Protein AF-A0A350XSQ5-F1 (afdb_monomer)

Mean predicted aligned error: 13.06 Å

pLDDT: mean 73.87, std 24.96, range [25.2, 96.69]

Sequence (216 aa):
MSRRLSLALLGVLLAGAALTACGDGAEPLGERGPGASVVSLDGEETTTTTTLGETTTTLVAESCHAPQPPPPDWGADLVAAHTKTVDVLASAGVLEAAIGAVSDFSAGWPEQAPAGAALYWFQAKLYDLMDHLEAMFGDAGATFVAPAGWIFGGDQTLEPLAAPWEAVLFEFQVVRLPALLTAGSAEEAQALLDAGALCEFVDGFSDALDRIAAEG

Secondary structure (DSSP, 8-state):
---PPP---------------------------S---EEEEETTEEEEEEEETTEEEEEEEPPPPPPPPPPTT--HHHHHHHHHHHHHHHHHHHHHHHHHT-S--STTGGGSTTHHHHHHHHHHHHHHHHHHHHHHHHHTTEEEETTTEEEESS--TTGGGHHHHHHIIIIIIIIIHHHHHT-SSHHHHHHHHHTTHHH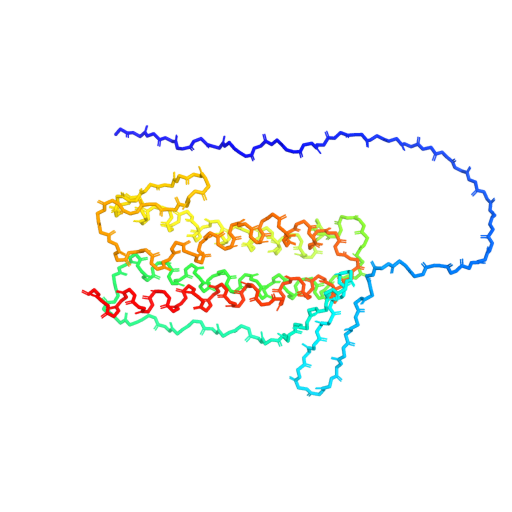HHHHHHHHHHHHHHHH-

Radius of gyration: 20.88 Å; Cα contacts (8 Å, |Δi|>4): 222; chains: 1; bounding box: 60×41×64 Å

Foldseek 3Di:
DDDDDDDDDDDDDDDDDDDDDDDDDDDDDDDDDQWDWDWDDDDPWTWIWTDDPPDIDIFTQDQFDQQDQDDPPDDPLLNVLSVLLNQLSVLLVVLLVFLVVQPFLPQPSCVDPPNVVSVVSNVVSLVVSLVSLVVVLVVQVWDQDPPVWIDRPHDCLSVLLGVLSVLCVCCVPPPLVVQLSNDRGSVSNNCSSRRCSSSVSSVSNSVSSVSSVVVD

Solvent-accessible surface area (backbone atoms only — not comparable to full-atom values): 13085 Å² total; per-residue (Å²): 139,90,76,80,81,72,92,81,87,83,86,85,82,92,82,86,88,82,92,82,81,91,86,85,88,86,85,91,83,90,79,88,70,95,59,66,72,50,78,50,81,65,94,86,51,50,35,45,35,45,37,63,84,93,48,74,48,78,38,66,50,68,83,61,78,78,76,75,82,79,65,94,82,56,53,70,68,57,51,49,51,50,52,31,52,52,48,29,56,55,28,43,56,49,26,52,56,26,40,73,67,58,90,60,49,55,96,61,39,54,72,36,83,58,26,21,61,26,48,54,49,25,51,52,34,48,50,57,36,47,57,51,49,55,48,54,39,46,76,40,51,31,47,80,41,90,92,78,44,73,44,63,78,61,60,57,71,64,54,63,50,47,61,45,51,52,47,46,57,48,49,42,62,69,51,41,47,59,48,45,67,64,32,74,38,54,67,56,34,45,46,59,58,44,60,45,60,53,42,53,36,52,50,45,43,43,55,28,52,53,50,39,61,76,74,108

Structure (mmCIF, N/CA/C/O backbone):
data_AF-A0A350XSQ5-F1
#
_entry.id   AF-A0A350XSQ5-F1
#
loop_
_atom_site.group_PDB
_atom_site.id
_atom_site.type_symbol
_atom_site.label_atom_id
_atom_site.label_alt_id
_atom_site.label_comp_id
_atom_site.label_asym_id
_atom_site.label_entity_id
_atom_site.label_seq_id
_atom_site.pdbx_PDB_ins_code
_atom_site.Cartn_x
_atom_site.Cartn_y
_atom_site.Cartn_z
_atom_site.occupancy
_atom_site.B_iso_or_equiv
_atom_site.auth_seq_id
_atom_site.auth_comp_id
_atom_site.auth_asym_id
_atom_site.auth_atom_id
_atom_site.pdbx_PDB_model_num
ATOM 1 N N . MET A 1 1 ? 29.033 -4.688 -2.575 1.00 36.06 1 MET A N 1
ATOM 2 C CA . MET A 1 1 ? 29.258 -3.447 -1.803 1.00 36.06 1 MET A CA 1
ATOM 3 C C . MET A 1 1 ? 27.908 -3.014 -1.261 1.00 36.06 1 MET A C 1
ATOM 5 O O . MET A 1 1 ? 27.147 -2.382 -1.971 1.00 36.06 1 MET A O 1
ATOM 9 N N . SER A 1 2 ? 27.579 -3.465 -0.051 1.00 37.06 2 SER A N 1
ATOM 10 C CA . SER A 1 2 ? 26.292 -3.223 0.604 1.00 37.06 2 SER A CA 1
ATOM 11 C C . SER A 1 2 ? 26.268 -1.834 1.234 1.00 37.06 2 SER A C 1
ATOM 13 O O . SER A 1 2 ? 27.075 -1.552 2.122 1.00 37.06 2 SER A O 1
ATOM 15 N N . ARG A 1 3 ? 25.330 -0.981 0.819 1.00 35.88 3 ARG A N 1
ATOM 16 C CA . ARG A 1 3 ? 24.917 0.189 1.596 1.00 35.88 3 ARG A CA 1
ATOM 17 C C . ARG A 1 3 ? 23.478 -0.022 2.034 1.00 35.88 3 ARG A C 1
ATOM 19 O O . ARG A 1 3 ? 22.563 0.016 1.229 1.00 35.88 3 ARG A O 1
ATOM 26 N N . ARG A 1 4 ? 23.344 -0.289 3.331 1.00 36.53 4 ARG A N 1
ATOM 27 C CA . ARG A 1 4 ? 22.105 -0.222 4.100 1.00 36.53 4 ARG A CA 1
ATOM 28 C C . ARG A 1 4 ? 21.545 1.195 3.947 1.00 36.53 4 ARG A C 1
ATOM 30 O O . ARG A 1 4 ? 22.260 2.137 4.295 1.00 36.53 4 ARG A O 1
ATOM 37 N N . LEU A 1 5 ? 20.327 1.346 3.428 1.00 36.31 5 LEU A N 1
ATOM 38 C CA . LEU A 1 5 ? 19.579 2.582 3.625 1.00 36.31 5 LEU A CA 1
ATOM 39 C C . LEU A 1 5 ? 19.183 2.639 5.100 1.00 36.31 5 LEU A C 1
ATOM 41 O O . LEU A 1 5 ? 18.645 1.690 5.669 1.00 36.31 5 LEU A O 1
ATOM 45 N N . SER A 1 6 ? 19.586 3.727 5.738 1.00 33.16 6 SER A N 1
ATOM 46 C CA . SER A 1 6 ? 19.352 3.997 7.143 1.00 33.16 6 SER A CA 1
ATOM 47 C C . SER A 1 6 ? 17.862 4.174 7.414 1.00 33.16 6 SER A C 1
ATOM 49 O O . SER A 1 6 ? 17.236 5.052 6.826 1.00 33.16 6 SER A O 1
ATOM 51 N N . LEU A 1 7 ? 17.355 3.422 8.397 1.00 34.62 7 LEU A N 1
ATOM 52 C CA . LEU A 1 7 ? 16.251 3.853 9.249 1.00 34.62 7 LEU A CA 1
ATOM 53 C C . LEU A 1 7 ? 16.510 5.301 9.689 1.00 34.62 7 LEU A C 1
ATOM 55 O O . LEU A 1 7 ? 17.395 5.562 10.506 1.00 34.62 7 LEU A O 1
ATOM 59 N N . ALA A 1 8 ? 15.744 6.234 9.143 1.00 35.47 8 ALA A N 1
ATOM 60 C CA . ALA A 1 8 ? 15.699 7.619 9.586 1.00 35.47 8 ALA A CA 1
ATOM 61 C C . ALA A 1 8 ? 14.252 8.117 9.532 1.00 35.47 8 ALA A C 1
ATOM 63 O O . ALA A 1 8 ? 13.937 9.080 8.850 1.00 35.47 8 ALA A O 1
ATOM 64 N N . LEU A 1 9 ? 13.376 7.435 10.268 1.00 31.33 9 LEU A N 1
ATOM 65 C CA . LEU A 1 9 ? 12.066 7.939 10.679 1.00 31.33 9 LEU A CA 1
ATOM 66 C C . LEU A 1 9 ? 11.783 7.390 12.082 1.00 31.33 9 LEU A C 1
ATOM 68 O O . LEU A 1 9 ? 10.962 6.511 12.307 1.00 31.33 9 LEU A O 1
ATOM 72 N N . LEU A 1 10 ? 12.570 7.881 13.039 1.00 35.09 10 LEU A N 1
ATOM 73 C CA . LEU A 1 10 ? 12.347 7.692 14.467 1.00 35.09 10 LEU A CA 1
ATOM 74 C C . LEU A 1 10 ? 12.492 9.070 15.105 1.00 35.09 10 LEU A C 1
ATOM 76 O O . LEU A 1 10 ? 13.604 9.572 15.262 1.00 35.09 10 LEU A O 1
ATOM 80 N N . GLY A 1 11 ? 11.364 9.715 15.400 1.00 32.62 11 GLY A N 1
ATOM 81 C CA . GLY A 1 11 ? 11.386 11.005 16.081 1.00 32.62 11 GLY A CA 1
ATOM 82 C C . GLY A 1 11 ? 10.156 11.879 15.888 1.00 32.62 11 GLY A C 1
ATOM 83 O O . GLY A 1 11 ? 10.297 12.991 15.397 1.00 32.62 11 GLY A O 1
ATOM 84 N N . VAL A 1 12 ? 8.983 11.440 16.357 1.00 33.50 12 VAL A N 1
ATOM 85 C CA . VAL A 1 12 ? 7.937 12.379 16.797 1.00 33.50 12 VAL A CA 1
ATOM 86 C C . VAL A 1 12 ? 7.427 11.958 18.182 1.00 33.50 12 VAL A C 1
ATOM 88 O O . VAL A 1 12 ? 6.575 11.096 18.332 1.00 33.50 12 VAL A O 1
ATOM 91 N N . LEU A 1 13 ? 8.073 12.559 19.188 1.00 28.42 13 LEU A N 1
ATOM 92 C CA . LEU A 1 13 ? 7.547 13.038 20.475 1.00 28.42 13 LEU A CA 1
ATOM 93 C C . LEU A 1 13 ? 6.511 12.191 21.247 1.00 28.42 13 LEU A C 1
ATOM 95 O O . LEU A 1 13 ? 5.312 12.438 21.196 1.00 28.42 13 LEU A O 1
ATOM 99 N N . LEU A 1 14 ? 7.024 11.356 22.157 1.00 37.12 14 LEU A N 1
ATOM 100 C CA . LEU A 1 14 ? 6.420 11.118 23.473 1.00 37.12 14 LEU A CA 1
ATOM 101 C C . LEU A 1 14 ? 7.025 12.117 24.476 1.00 37.12 14 LEU A C 1
ATOM 103 O O . LEU A 1 14 ? 8.179 11.950 24.870 1.00 37.12 14 LEU A O 1
ATOM 107 N N . ALA A 1 15 ? 6.270 13.141 24.892 1.00 29.08 15 ALA A N 1
ATOM 108 C CA . ALA A 1 15 ? 6.504 13.885 26.139 1.00 29.08 15 ALA A CA 1
ATOM 109 C C . ALA A 1 15 ? 5.342 14.840 26.483 1.00 29.08 15 ALA A C 1
ATOM 111 O O . ALA A 1 15 ? 4.995 15.700 25.680 1.00 29.08 15 ALA A O 1
ATOM 112 N N . GLY A 1 16 ? 4.849 14.760 27.728 1.00 25.36 16 GLY A N 1
ATOM 113 C CA . GLY A 1 16 ? 4.079 15.822 28.403 1.00 25.36 16 GLY A CA 1
ATOM 114 C C . GLY A 1 16 ? 2.696 15.369 28.894 1.00 25.36 16 GLY A C 1
ATOM 115 O O . GLY A 1 16 ? 1.721 15.537 28.185 1.00 25.36 16 GLY A O 1
ATOM 116 N N . ALA A 1 17 ? 2.578 14.612 29.989 1.00 30.77 17 ALA A N 1
ATOM 117 C CA . ALA A 1 17 ? 2.583 15.056 31.394 1.00 30.77 17 ALA A CA 1
ATOM 118 C C . ALA A 1 17 ? 1.250 15.659 31.896 1.00 30.77 17 ALA A C 1
ATOM 120 O O . ALA A 1 17 ? 0.857 16.738 31.473 1.00 30.77 17 ALA A O 1
ATOM 121 N N . ALA A 1 18 ? 0.664 14.990 32.903 1.00 27.55 18 ALA A N 1
ATOM 122 C CA . ALA A 1 18 ? 0.292 15.524 34.227 1.00 27.55 18 ALA A CA 1
ATOM 123 C C . ALA A 1 18 ? -1.114 15.111 34.711 1.00 27.55 18 ALA A C 1
ATOM 125 O O . ALA A 1 18 ? -2.140 15.557 34.212 1.00 27.55 18 ALA A O 1
ATOM 126 N N . LEU A 1 19 ? -1.119 14.312 35.782 1.00 33.19 19 LEU A N 1
ATOM 127 C CA . LEU A 1 19 ? -2.218 14.188 36.737 1.00 33.19 19 LEU A CA 1
ATOM 128 C C . LEU A 1 19 ? -2.548 15.558 37.351 1.00 33.19 19 LEU A C 1
ATOM 130 O O . LEU A 1 19 ? -1.652 16.235 37.855 1.00 33.19 19 LEU A O 1
ATOM 134 N N . THR A 1 20 ? -3.828 15.921 37.427 1.00 30.23 20 THR A N 1
ATOM 135 C CA . THR A 1 20 ? -4.359 16.817 38.469 1.00 30.23 20 THR A CA 1
ATOM 136 C C . THR A 1 20 ? -5.803 16.419 38.798 1.00 30.23 20 THR A C 1
ATOM 138 O O . THR A 1 20 ? -6.539 15.931 37.948 1.00 30.23 20 THR A O 1
ATOM 141 N N . ALA A 1 21 ? -6.141 16.535 40.078 1.00 27.73 21 ALA A N 1
ATOM 142 C CA . ALA A 1 21 ? -7.243 15.887 40.775 1.00 27.73 21 ALA A CA 1
ATOM 143 C C . ALA A 1 21 ? -8.595 16.638 40.746 1.00 27.73 21 ALA A C 1
ATOM 145 O O . ALA A 1 21 ? -8.623 17.852 40.601 1.00 27.73 21 ALA A O 1
ATOM 146 N N . CYS A 1 22 ? -9.661 15.862 41.002 1.00 30.67 22 CYS A N 1
ATOM 147 C CA . CYS A 1 22 ? -10.937 16.136 41.697 1.00 30.67 22 CYS A CA 1
ATOM 148 C C . CYS A 1 22 ? -11.680 17.478 41.500 1.00 30.67 22 CYS A C 1
ATOM 150 O O . CYS A 1 22 ? -11.209 18.532 41.922 1.00 30.67 22 CYS A O 1
ATOM 152 N N . GLY A 1 23 ? -12.942 17.393 41.061 1.00 25.77 23 GLY A N 1
ATOM 153 C CA . GLY A 1 23 ? -13.939 18.462 41.171 1.00 25.77 23 GLY A CA 1
ATOM 154 C C . GLY A 1 23 ? -15.350 17.955 40.854 1.00 25.77 23 GLY A C 1
ATOM 155 O O . GLY A 1 23 ? -15.606 17.497 39.749 1.00 25.77 23 GLY A O 1
ATOM 156 N N . ASP A 1 24 ? -16.221 18.007 41.857 1.00 31.09 24 ASP A N 1
ATOM 157 C CA . ASP A 1 24 ? -17.621 17.575 41.878 1.00 31.09 24 ASP A CA 1
ATOM 158 C C . ASP A 1 24 ? -18.554 18.672 41.314 1.00 31.09 24 ASP A C 1
ATOM 160 O O . ASP A 1 24 ? -18.344 19.854 41.592 1.00 31.09 24 ASP A O 1
ATOM 164 N N . GLY A 1 25 ? -19.598 18.269 40.577 1.00 30.69 25 GLY A N 1
ATOM 165 C CA . GLY A 1 25 ? -20.797 19.067 40.270 1.00 30.69 25 GLY A CA 1
ATOM 166 C C . GLY A 1 25 ? -20.811 19.944 39.002 1.00 30.69 25 GLY A C 1
ATOM 167 O O . GLY A 1 25 ? -20.190 21.000 38.973 1.00 30.69 25 GLY A O 1
ATOM 168 N N . ALA A 1 26 ? -21.635 19.570 38.010 1.00 28.36 26 ALA A N 1
ATOM 169 C CA . ALA A 1 26 ? -22.683 20.412 37.392 1.00 28.36 26 ALA A CA 1
ATOM 170 C C . ALA A 1 26 ? -23.304 19.745 36.143 1.00 28.36 26 ALA A C 1
ATOM 172 O O . ALA A 1 26 ? -22.618 19.149 35.319 1.00 28.36 26 ALA A O 1
ATOM 173 N N . GLU A 1 27 ? -24.624 19.874 36.036 1.00 25.20 27 GLU A N 1
ATOM 174 C CA . GLU A 1 27 ? -25.511 19.395 34.968 1.00 25.20 27 GLU A CA 1
ATOM 175 C C . GLU A 1 27 ? -25.540 20.369 33.744 1.00 25.20 27 GLU A C 1
ATOM 177 O O . GLU A 1 27 ? -24.786 21.342 33.734 1.00 25.20 27 GLU A O 1
ATOM 182 N N . PRO A 1 28 ? -26.341 20.120 32.682 1.00 56.03 28 PRO A N 1
ATOM 183 C CA . PRO A 1 28 ? -25.915 19.993 31.284 1.00 56.03 28 PRO A CA 1
ATOM 184 C C . PRO A 1 28 ? -26.007 21.290 30.450 1.00 56.03 28 PRO A C 1
ATOM 186 O O . PRO A 1 28 ? -26.686 22.230 30.851 1.00 56.03 28 PRO A O 1
ATOM 189 N N . LEU A 1 29 ? -25.392 21.303 29.252 1.00 29.48 29 LEU A N 1
ATOM 190 C CA . LEU A 1 29 ? -25.963 21.758 27.962 1.00 29.48 29 LEU A CA 1
ATOM 191 C C . LEU A 1 29 ? -24.881 21.947 26.876 1.00 29.48 29 LEU A C 1
ATOM 193 O O . LEU A 1 29 ? -23.935 22.701 27.049 1.00 29.48 29 LEU A O 1
ATOM 197 N N . GLY A 1 30 ? -25.113 21.267 25.749 1.00 34.38 30 GLY A N 1
ATOM 198 C CA . GLY A 1 30 ? -24.891 21.693 24.363 1.00 34.38 30 GLY A CA 1
ATOM 199 C C . GLY A 1 30 ? -23.664 22.518 23.980 1.00 34.38 30 GLY A C 1
ATOM 200 O O . GLY A 1 30 ? -23.666 23.722 24.165 1.00 34.38 30 GLY A O 1
ATOM 201 N N . GLU A 1 31 ? -22.775 21.890 23.209 1.00 27.69 31 GLU A N 1
ATOM 202 C CA . GLU A 1 31 ? -22.226 22.453 21.970 1.00 27.69 31 GLU A CA 1
ATOM 203 C C . GLU A 1 31 ? -21.750 21.286 21.083 1.00 27.69 31 GLU A C 1
ATOM 205 O O . GLU A 1 31 ? -20.822 20.555 21.421 1.00 27.69 31 GLU A O 1
ATOM 210 N N . ARG A 1 32 ? -22.447 21.051 19.960 1.00 36.75 32 ARG A N 1
ATOM 211 C CA . ARG A 1 32 ? -21.958 20.183 18.877 1.00 36.75 32 ARG A CA 1
ATOM 212 C C . ARG A 1 32 ? -20.751 20.886 18.258 1.00 36.75 32 ARG A C 1
ATOM 214 O O . ARG A 1 32 ? -20.923 21.926 17.627 1.00 36.75 32 ARG A O 1
ATOM 221 N N . GLY A 1 33 ? -19.558 20.328 18.445 1.00 30.19 33 GLY A N 1
ATOM 222 C CA . GLY A 1 33 ? -18.365 20.745 17.711 1.00 30.19 33 GLY A CA 1
ATOM 223 C C . GLY A 1 33 ? -18.504 20.480 16.201 1.00 30.19 33 GLY A C 1
ATOM 224 O O . GLY A 1 33 ? -19.318 19.644 15.795 1.00 30.19 33 GLY A O 1
ATOM 225 N N . PRO A 1 34 ? -17.745 21.192 15.351 1.00 32.53 34 PRO A N 1
ATOM 226 C CA . PRO A 1 34 ? -17.767 20.990 13.909 1.00 32.53 34 PRO A CA 1
ATOM 227 C C . PRO A 1 34 ? -17.086 19.659 13.562 1.00 32.53 34 PRO A C 1
ATOM 229 O O . PRO A 1 34 ? -15.893 19.490 13.795 1.00 32.53 34 PRO A O 1
ATOM 232 N N . GLY A 1 35 ? -17.871 18.725 13.029 1.00 36.56 35 GLY A N 1
ATOM 233 C CA . GLY A 1 35 ? -17.440 17.378 12.649 1.00 36.56 35 GLY A CA 1
ATOM 234 C C . GLY A 1 35 ? -18.511 16.349 12.996 1.00 36.56 35 GLY A C 1
ATOM 235 O O . GLY A 1 35 ? -18.308 15.505 13.860 1.00 36.56 35 GLY A O 1
ATOM 236 N N . ALA A 1 36 ? -19.698 16.474 12.399 1.00 36.03 36 ALA A N 1
ATOM 237 C CA . ALA A 1 36 ? -20.744 15.469 12.545 1.00 36.03 36 ALA A CA 1
ATOM 238 C C . ALA A 1 36 ? -20.640 14.492 11.371 1.00 36.03 36 ALA A C 1
ATOM 240 O O . ALA A 1 36 ? -20.972 14.857 10.245 1.00 36.03 36 ALA A O 1
ATOM 241 N N . SER A 1 37 ? -20.184 13.271 11.635 1.00 36.47 37 SER A N 1
ATOM 242 C CA . SER A 1 37 ? -20.286 12.172 10.677 1.00 36.47 37 SER A CA 1
ATOM 243 C C . SER A 1 37 ? -21.707 11.622 10.722 1.00 36.47 37 SER A C 1
ATOM 245 O O . SER A 1 37 ? -22.232 11.318 11.796 1.00 36.47 37 SER A O 1
ATOM 247 N N . VAL A 1 38 ? -22.354 11.536 9.563 1.00 37.09 38 VAL A N 1
ATOM 248 C CA . VAL A 1 38 ? -23.692 10.950 9.435 1.00 37.09 38 VAL A CA 1
ATOM 249 C C . VAL A 1 38 ? -23.583 9.769 8.486 1.00 37.09 38 VAL A C 1
ATOM 251 O O . VAL A 1 38 ? -23.198 9.929 7.328 1.00 37.09 38 VAL A O 1
ATOM 254 N N . VAL A 1 39 ? -23.919 8.588 8.996 1.00 38.66 39 VAL A N 1
ATOM 255 C CA . VAL A 1 39 ? -24.015 7.356 8.213 1.00 38.66 39 VAL A CA 1
ATOM 256 C C . VAL A 1 39 ? -25.477 7.184 7.822 1.00 38.66 39 VAL A C 1
ATOM 258 O O . VAL A 1 39 ? -26.351 7.141 8.691 1.00 38.66 39 VAL A O 1
ATOM 261 N N . SER A 1 40 ? -25.749 7.138 6.519 1.00 37.69 40 SER A N 1
ATOM 262 C CA . SER A 1 40 ? -27.075 6.801 5.990 1.00 37.69 40 SER A CA 1
ATOM 263 C C . SER A 1 40 ? -27.018 5.417 5.359 1.00 37.69 40 SER A C 1
ATOM 265 O O . SER A 1 40 ? -26.150 5.142 4.535 1.00 37.69 40 SER A O 1
ATOM 267 N N . LEU A 1 41 ? -27.938 4.550 5.781 1.00 35.28 41 LEU A N 1
ATOM 268 C CA . LEU A 1 41 ? -28.093 3.189 5.278 1.00 35.28 41 LEU A CA 1
ATOM 269 C C . LEU A 1 41 ? -29.333 3.143 4.384 1.00 35.28 41 LEU A C 1
ATOM 271 O O . LEU A 1 41 ? -30.427 2.833 4.857 1.00 35.28 41 LEU A O 1
ATOM 275 N N . ASP A 1 42 ? -29.166 3.459 3.103 1.00 36.62 42 ASP A N 1
ATOM 276 C CA . ASP A 1 42 ? -30.175 3.179 2.081 1.00 36.62 42 ASP A CA 1
ATOM 277 C C . ASP A 1 42 ? -29.789 1.882 1.356 1.00 36.62 42 ASP A C 1
ATOM 279 O O . ASP A 1 42 ? -29.141 1.900 0.321 1.00 36.62 42 ASP A O 1
ATOM 283 N N . GLY A 1 43 ? -30.169 0.745 1.948 1.00 37.62 43 GLY A N 1
ATOM 284 C CA . GLY A 1 43 ? -30.486 -0.535 1.290 1.00 37.62 43 GLY A CA 1
ATOM 285 C C . GLY A 1 43 ? -29.466 -1.287 0.414 1.00 37.62 43 GLY A C 1
ATOM 286 O O . GLY A 1 43 ? -29.651 -2.491 0.265 1.00 37.62 43 GLY A O 1
ATOM 287 N N . GLU A 1 44 ? -28.432 -0.665 -0.148 1.00 41.88 44 GLU A N 1
ATOM 288 C CA . GLU A 1 44 ? -27.464 -1.318 -1.050 1.00 41.88 44 GLU A CA 1
ATOM 289 C C . GLU A 1 44 ? -26.070 -0.649 -1.043 1.00 41.88 44 GLU A C 1
ATOM 291 O O . GLU A 1 44 ? -25.088 -1.318 -1.342 1.00 41.88 44 GLU A O 1
ATOM 296 N N . GLU A 1 45 ? -25.948 0.610 -0.597 1.00 40.78 45 GLU A N 1
ATOM 297 C CA . GLU A 1 45 ? -24.672 1.340 -0.484 1.00 40.78 45 GLU A CA 1
ATOM 298 C C . GLU A 1 45 ? -24.535 1.999 0.901 1.00 40.78 45 GLU A C 1
ATOM 300 O O . GLU A 1 45 ? -25.363 2.822 1.307 1.00 40.78 45 GLU A O 1
ATOM 305 N N . THR A 1 46 ? -23.475 1.665 1.647 1.00 44.09 46 THR A N 1
ATOM 306 C CA . THR A 1 46 ? -23.135 2.382 2.886 1.00 44.09 46 THR A CA 1
ATOM 307 C C . THR A 1 46 ? -22.429 3.673 2.507 1.00 44.09 46 THR A C 1
ATOM 309 O O . THR A 1 46 ? -21.313 3.655 1.993 1.00 44.09 46 THR A O 1
ATOM 312 N N . THR A 1 47 ? -23.084 4.806 2.758 1.00 41.31 47 THR A N 1
ATOM 313 C CA . THR A 1 47 ? -22.514 6.121 2.469 1.00 41.31 47 THR A CA 1
ATOM 314 C C . THR A 1 47 ? -22.107 6.815 3.766 1.00 41.31 47 THR A C 1
ATOM 316 O O . THR A 1 47 ? -22.954 7.140 4.606 1.00 41.31 47 THR A O 1
ATOM 319 N N . THR A 1 48 ? -20.810 7.080 3.918 1.00 42.38 48 THR A N 1
ATOM 320 C CA . THR A 1 48 ? -20.255 7.857 5.030 1.00 42.38 48 THR A C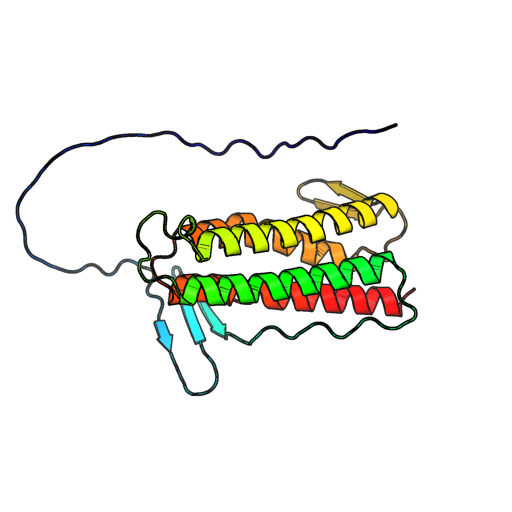A 1
ATOM 321 C C . THR A 1 48 ? -20.018 9.281 4.559 1.00 42.38 48 THR A C 1
ATOM 323 O O . THR A 1 48 ? -19.200 9.539 3.677 1.00 42.38 48 THR A O 1
ATOM 326 N N . THR A 1 49 ? -20.755 10.227 5.138 1.00 40.41 49 THR A N 1
ATOM 327 C CA . THR A 1 49 ? -20.552 11.649 4.859 1.00 40.41 49 THR A CA 1
ATOM 328 C C . THR A 1 49 ? -19.760 12.272 5.996 1.00 40.41 49 THR A C 1
ATOM 330 O O . THR A 1 49 ? -20.250 12.343 7.127 1.00 40.41 49 THR A O 1
ATOM 333 N N . THR A 1 50 ? -18.556 12.749 5.682 1.00 39.06 50 THR A N 1
ATOM 334 C CA . THR A 1 50 ? -17.710 13.491 6.620 1.00 39.06 50 THR A CA 1
ATOM 335 C C . THR A 1 50 ? -17.684 14.956 6.203 1.00 39.06 50 THR A C 1
ATOM 337 O O . THR A 1 50 ? -17.285 15.299 5.087 1.00 39.06 50 THR A O 1
ATOM 340 N N . THR A 1 51 ? -18.118 15.838 7.103 1.00 34.22 51 THR A N 1
ATOM 341 C CA . THR A 1 51 ? -18.035 17.290 6.907 1.00 34.22 51 THR A CA 1
ATOM 342 C C . THR A 1 51 ? -16.854 17.840 7.695 1.00 34.22 51 THR A C 1
ATOM 344 O O . THR A 1 51 ? -16.865 17.823 8.928 1.00 34.22 51 THR A O 1
ATOM 347 N N . LEU A 1 52 ? -15.851 18.363 6.985 1.00 35.62 52 LEU A N 1
ATOM 348 C CA . LEU A 1 52 ? -14.721 19.077 7.578 1.00 35.62 52 LEU A CA 1
ATOM 349 C C . LEU A 1 52 ? -14.751 20.535 7.091 1.00 35.62 52 LEU A C 1
ATOM 351 O O . LEU A 1 52 ? -14.386 20.841 5.956 1.00 35.62 52 LEU A O 1
ATOM 355 N N . GLY A 1 53 ? -15.220 21.455 7.937 1.00 62.53 53 GLY A N 1
ATOM 356 C CA . GLY A 1 53 ? -15.429 22.853 7.538 1.00 62.53 53 GLY A CA 1
ATOM 357 C C . GLY A 1 53 ? -16.582 23.010 6.535 1.00 62.53 53 GLY A C 1
ATOM 358 O O . GLY A 1 53 ? -17.674 22.508 6.782 1.00 62.53 53 GLY A O 1
ATOM 359 N N . GLU A 1 54 ? -16.361 23.718 5.420 1.00 41.12 54 GLU A N 1
ATOM 360 C CA . GLU A 1 54 ? -17.348 23.863 4.326 1.00 41.12 54 GLU A CA 1
ATOM 361 C C . GLU A 1 54 ? -17.293 22.717 3.299 1.00 41.12 54 GLU A C 1
ATOM 363 O O . GLU A 1 54 ? -18.163 22.619 2.432 1.00 41.12 54 GLU A O 1
ATOM 368 N N . THR A 1 55 ? -16.298 21.832 3.389 1.00 32.53 55 THR A N 1
ATOM 369 C CA . THR A 1 55 ? -16.136 20.722 2.448 1.00 32.53 55 THR A CA 1
ATOM 370 C C . THR A 1 55 ? -16.883 19.498 2.965 1.00 32.53 55 THR A C 1
ATOM 372 O O . THR A 1 55 ? -16.624 19.005 4.065 1.00 32.53 55 THR A O 1
ATOM 375 N N . THR A 1 56 ? -17.828 19.010 2.162 1.00 40.38 56 THR A N 1
ATOM 376 C CA . THR A 1 56 ? -18.552 17.759 2.409 1.00 40.38 56 THR A CA 1
ATOM 377 C C . THR A 1 56 ? -18.008 16.701 1.463 1.00 40.38 56 THR A C 1
ATOM 379 O O . THR A 1 56 ? -18.127 16.859 0.249 1.00 40.38 56 THR A O 1
ATOM 382 N N . THR A 1 57 ? -17.416 15.644 2.019 1.00 38.75 57 THR A N 1
ATOM 383 C CA . THR A 1 57 ? -16.966 14.481 1.249 1.00 38.75 57 THR A CA 1
ATOM 384 C C . THR A 1 57 ? -17.911 13.324 1.535 1.00 38.75 57 THR A C 1
ATOM 386 O O . THR A 1 57 ? -18.084 12.917 2.685 1.00 38.75 57 THR A O 1
ATOM 389 N N . THR A 1 58 ? -18.543 12.825 0.479 1.00 40.06 58 THR A N 1
ATOM 390 C CA . THR A 1 58 ? -19.412 11.650 0.503 1.00 40.06 58 THR A CA 1
ATOM 391 C C . THR A 1 58 ? -18.587 10.459 0.033 1.00 40.06 58 THR A C 1
ATOM 393 O O . THR A 1 58 ? -18.097 10.468 -1.092 1.00 40.06 58 THR A O 1
ATOM 396 N N . LEU A 1 59 ? -18.405 9.470 0.904 1.00 40.44 59 LEU A N 1
ATOM 397 C CA . LEU A 1 59 ? -17.681 8.235 0.616 1.00 40.44 59 LEU A CA 1
ATOM 398 C C . LEU A 1 59 ? -18.695 7.101 0.502 1.00 40.44 59 LEU A C 1
ATOM 400 O O . LEU A 1 59 ? -19.494 6.912 1.419 1.00 40.44 59 LEU A O 1
ATOM 404 N N . VAL A 1 60 ? -18.669 6.368 -0.605 1.00 43.38 60 VAL A N 1
ATOM 405 C CA . VAL A 1 60 ? -19.437 5.132 -0.782 1.00 43.38 60 VAL A CA 1
ATOM 406 C C . VAL A 1 60 ? -18.500 3.971 -0.471 1.00 43.38 60 VAL A C 1
ATOM 408 O O . VAL A 1 60 ? -17.416 3.893 -1.044 1.00 43.38 60 VAL A O 1
ATOM 411 N N . ALA A 1 61 ? -18.885 3.104 0.463 1.00 44.72 61 ALA A N 1
ATOM 412 C CA . ALA A 1 61 ? -18.136 1.890 0.761 1.00 44.72 61 ALA A CA 1
ATOM 413 C C . ALA A 1 61 ? -18.483 0.815 -0.282 1.00 44.72 61 ALA A C 1
ATOM 415 O O . ALA A 1 61 ? -19.475 0.099 -0.139 1.00 44.72 61 ALA A O 1
ATOM 416 N N . GLU A 1 62 ? -17.685 0.716 -1.344 1.00 51.00 62 GLU A N 1
ATOM 417 C CA . GLU A 1 62 ? -17.672 -0.458 -2.219 1.00 51.00 62 GLU A CA 1
ATOM 418 C C . GLU A 1 62 ? -16.682 -1.490 -1.660 1.00 51.00 62 GLU A C 1
ATOM 420 O O . GLU A 1 62 ? -15.563 -1.159 -1.270 1.00 51.00 62 GLU A O 1
ATOM 425 N N . SER A 1 63 ? -17.088 -2.762 -1.604 1.00 58.12 63 SER A N 1
ATOM 426 C CA . SER A 1 63 ? -16.188 -3.849 -1.206 1.00 58.12 63 SER A CA 1
ATOM 427 C C . SER A 1 63 ? -15.052 -3.972 -2.223 1.00 58.12 63 SER A C 1
ATOM 429 O O . SER A 1 63 ? -15.341 -4.183 -3.404 1.00 58.12 63 SER A O 1
ATOM 431 N N . CYS A 1 64 ? -13.794 -3.896 -1.776 1.00 70.06 64 CYS A N 1
ATOM 432 C CA . CYS A 1 64 ? -12.637 -3.954 -2.670 1.00 70.06 64 CYS A CA 1
ATOM 433 C C . CYS A 1 64 ? -12.714 -5.155 -3.621 1.00 70.06 64 CYS A C 1
ATOM 435 O O . CYS A 1 64 ? -12.966 -6.293 -3.201 1.00 70.06 64 CYS A O 1
ATOM 437 N N . HIS A 1 65 ? -12.456 -4.920 -4.905 1.00 77.56 65 HIS A N 1
ATOM 438 C CA . HIS A 1 65 ? -12.383 -6.001 -5.869 1.00 77.56 65 HIS A CA 1
ATOM 439 C C . HIS A 1 65 ? -11.114 -6.825 -5.647 1.00 77.56 65 HIS A C 1
ATOM 441 O O . HIS A 1 65 ? -10.019 -6.307 -5.439 1.00 77.56 65 HIS A O 1
ATOM 447 N N . ALA A 1 66 ? -11.266 -8.150 -5.663 1.00 78.88 66 ALA A N 1
ATOM 448 C CA . ALA A 1 66 ? -10.114 -9.033 -5.609 1.00 78.88 66 ALA A CA 1
ATOM 449 C C . ALA A 1 66 ? -9.316 -8.907 -6.924 1.00 78.88 66 ALA A C 1
ATOM 451 O O . ALA A 1 66 ? -9.923 -9.056 -7.996 1.00 78.88 66 ALA A O 1
ATOM 452 N N . PRO A 1 67 ? -7.985 -8.698 -6.860 1.00 84.56 67 PRO A N 1
ATOM 453 C CA . PRO A 1 67 ? -7.130 -8.698 -8.039 1.00 84.56 67 PRO A CA 1
ATOM 454 C C . PRO A 1 67 ? -7.321 -9.969 -8.870 1.00 84.56 67 PRO A C 1
ATOM 456 O O . PRO A 1 67 ? -7.470 -11.072 -8.328 1.00 84.56 67 PRO A O 1
ATOM 459 N N . GLN A 1 68 ? -7.341 -9.818 -10.193 1.00 87.25 68 GLN A N 1
ATOM 460 C CA . GLN A 1 68 ? -7.442 -10.959 -11.098 1.00 87.25 68 GLN A CA 1
ATOM 461 C C . GLN A 1 68 ? -6.141 -11.769 -11.076 1.00 87.25 68 GLN A C 1
ATOM 463 O O . GLN A 1 68 ? -5.068 -11.194 -10.947 1.00 87.25 68 GLN A O 1
ATOM 468 N N . PRO A 1 69 ? -6.198 -13.106 -11.206 1.00 88.25 69 PRO A N 1
ATOM 469 C CA . PRO A 1 69 ? -4.992 -13.924 -11.181 1.00 88.25 69 PRO A CA 1
ATOM 470 C C . PRO A 1 69 ? -4.021 -13.519 -12.303 1.00 88.25 69 PRO A C 1
ATOM 472 O O . PRO A 1 69 ? -4.472 -13.263 -13.423 1.00 88.25 69 PRO A O 1
ATOM 475 N N . PRO A 1 70 ? -2.699 -13.536 -12.046 1.00 89.12 70 PRO A N 1
ATOM 476 C CA . PRO A 1 70 ? -1.723 -13.093 -13.025 1.00 89.12 70 PRO A CA 1
ATOM 477 C C . PRO A 1 70 ? -1.695 -14.045 -14.236 1.00 89.12 70 PRO A C 1
ATOM 479 O O . PRO A 1 70 ? -1.716 -15.273 -14.060 1.00 89.12 70 PRO A O 1
ATOM 482 N N . PRO A 1 71 ? -1.632 -13.512 -15.466 1.00 86.50 71 PRO A N 1
ATOM 483 C CA . PRO A 1 71 ? -1.315 -14.266 -16.672 1.00 86.50 71 PRO A CA 1
ATOM 484 C C . PRO A 1 71 ? -0.050 -15.145 -16.546 1.00 86.50 71 PRO A C 1
ATOM 486 O O . PRO A 1 71 ? 0.882 -14.819 -15.808 1.00 86.50 71 PRO A O 1
ATOM 489 N N . PRO A 1 72 ? 0.014 -16.286 -17.264 1.00 86.88 72 PRO A N 1
ATOM 490 C CA . PRO A 1 72 ? 1.083 -17.280 -17.108 1.00 86.88 72 PRO A CA 1
ATOM 491 C C . PRO A 1 72 ? 2.459 -16.827 -17.620 1.00 86.88 72 PRO A C 1
ATOM 493 O O . PRO A 1 72 ? 3.455 -17.500 -17.363 1.00 86.88 72 PRO A O 1
ATOM 496 N N . ASP A 1 73 ? 2.509 -15.742 -18.384 1.00 89.50 73 ASP A N 1
ATOM 497 C CA . ASP A 1 73 ? 3.697 -15.135 -18.979 1.00 89.50 73 ASP A CA 1
ATOM 498 C C . ASP A 1 73 ? 4.309 -14.019 -18.124 1.00 89.50 73 ASP A C 1
ATOM 500 O O . ASP A 1 73 ? 5.394 -13.537 -18.449 1.00 89.50 73 ASP A O 1
ATOM 504 N N . TRP A 1 74 ? 3.677 -13.650 -17.006 1.00 93.06 74 TRP A N 1
ATOM 505 C CA . TRP A 1 74 ? 4.244 -12.669 -16.088 1.00 93.06 74 TRP A CA 1
ATOM 506 C C . TRP A 1 74 ? 5.614 -13.101 -15.566 1.00 93.06 74 TRP A C 1
ATOM 508 O O . TRP A 1 74 ? 5.827 -14.238 -15.132 1.00 93.06 74 TRP A O 1
ATOM 518 N N . GLY A 1 75 ? 6.541 -12.142 -15.541 1.00 93.31 75 GLY A N 1
ATOM 519 C CA . GLY A 1 75 ? 7.826 -12.305 -14.873 1.00 93.31 75 GLY A CA 1
ATOM 520 C C . GLY A 1 75 ? 7.655 -12.592 -13.378 1.00 93.31 75 GLY A C 1
ATOM 521 O O . GLY A 1 75 ? 6.705 -12.132 -12.741 1.00 93.31 75 GLY A O 1
ATOM 522 N N . ALA A 1 76 ? 8.602 -13.334 -12.799 1.00 94.50 76 ALA A N 1
ATOM 523 C CA . ALA A 1 76 ? 8.532 -13.772 -11.403 1.00 94.50 76 ALA A CA 1
ATOM 524 C C . ALA A 1 76 ? 8.359 -12.609 -10.407 1.00 94.50 76 ALA A C 1
ATOM 526 O O . ALA A 1 76 ? 7.605 -12.743 -9.444 1.00 94.50 76 ALA A O 1
ATOM 527 N N . ASP A 1 77 ? 9.001 -11.465 -10.659 1.00 94.81 77 ASP A N 1
ATOM 528 C CA . ASP A 1 77 ? 8.920 -10.298 -9.776 1.00 94.81 77 ASP A CA 1
ATOM 529 C C . ASP A 1 77 ? 7.542 -9.620 -9.810 1.00 94.81 77 ASP A C 1
ATOM 531 O O . ASP A 1 77 ? 7.055 -9.192 -8.763 1.00 94.81 77 ASP A O 1
ATOM 535 N N . LEU A 1 78 ? 6.871 -9.598 -10.971 1.00 94.75 78 LEU A N 1
ATOM 536 C CA . LEU A 1 78 ? 5.496 -9.095 -11.103 1.00 94.75 78 LEU A CA 1
ATOM 537 C C . LEU A 1 78 ? 4.496 -10.030 -10.423 1.00 94.75 78 LEU A C 1
ATOM 539 O O . LEU A 1 78 ? 3.599 -9.571 -9.719 1.00 94.75 78 LEU A O 1
ATOM 543 N N . VAL A 1 79 ? 4.680 -11.348 -10.559 1.00 95.88 79 VAL A N 1
ATOM 544 C CA . VAL A 1 79 ? 3.864 -12.341 -9.837 1.00 95.88 79 VAL A CA 1
ATOM 545 C C . VAL A 1 79 ? 4.039 -12.197 -8.322 1.00 95.88 79 VAL A C 1
ATOM 547 O O . VAL A 1 79 ? 3.064 -12.292 -7.570 1.00 95.88 79 VAL A O 1
ATOM 550 N N . ALA A 1 80 ? 5.266 -11.949 -7.857 1.00 96.50 80 ALA A N 1
ATOM 551 C CA . ALA A 1 80 ? 5.545 -11.709 -6.445 1.00 96.50 80 ALA A CA 1
ATOM 552 C C . ALA A 1 80 ? 4.884 -10.415 -5.944 1.00 96.50 80 ALA A C 1
ATOM 554 O O . ALA A 1 80 ? 4.239 -10.445 -4.894 1.00 96.50 80 ALA A O 1
ATOM 555 N N . ALA A 1 81 ? 4.973 -9.317 -6.704 1.00 95.31 81 ALA A N 1
ATOM 556 C CA . ALA A 1 81 ? 4.297 -8.061 -6.385 1.00 95.31 81 ALA A CA 1
ATOM 557 C C . ALA A 1 81 ? 2.772 -8.249 -6.302 1.00 95.31 81 ALA A C 1
ATOM 559 O O . ALA A 1 81 ? 2.170 -7.898 -5.292 1.00 95.31 81 ALA A O 1
ATOM 560 N N . HIS A 1 82 ? 2.165 -8.915 -7.289 1.00 94.69 82 HIS A N 1
ATOM 561 C CA . HIS A 1 82 ? 0.737 -9.246 -7.277 1.00 94.69 82 HIS A CA 1
ATOM 562 C C . HIS A 1 82 ? 0.329 -10.066 -6.052 1.00 94.69 82 HIS A C 1
ATOM 564 O O . HIS A 1 82 ? -0.648 -9.754 -5.375 1.00 94.69 82 HIS A O 1
ATOM 570 N N . THR A 1 83 ? 1.090 -11.117 -5.738 1.00 95.56 83 THR A N 1
ATOM 571 C CA . THR A 1 83 ? 0.817 -11.969 -4.571 1.00 95.56 83 THR A CA 1
ATOM 572 C C . THR A 1 83 ? 0.839 -11.154 -3.279 1.00 95.56 83 THR A C 1
ATOM 574 O O . THR A 1 83 ? -0.035 -11.316 -2.431 1.00 95.56 83 THR A O 1
ATOM 577 N N . LYS A 1 84 ? 1.798 -10.233 -3.146 1.00 95.50 84 LYS A N 1
ATOM 578 C CA . LYS A 1 84 ? 1.899 -9.329 -1.997 1.00 95.50 84 LYS A CA 1
ATOM 579 C C . LYS A 1 84 ? 0.729 -8.335 -1.938 1.00 95.50 84 LYS A C 1
ATOM 581 O O . LYS A 1 84 ? 0.211 -8.103 -0.851 1.00 95.50 84 LYS A O 1
ATOM 586 N N . THR A 1 85 ? 0.251 -7.819 -3.072 1.00 93.12 85 THR A N 1
ATOM 587 C CA . THR A 1 85 ? -0.974 -6.995 -3.136 1.00 93.12 85 THR A CA 1
ATOM 588 C C . THR A 1 85 ? -2.204 -7.765 -2.648 1.00 93.12 85 THR A C 1
ATOM 590 O O . THR A 1 85 ? -2.964 -7.257 -1.823 1.00 93.12 85 THR A O 1
ATOM 593 N N . VAL A 1 86 ? -2.374 -9.020 -3.078 1.00 92.25 86 VAL A N 1
ATOM 594 C CA . VAL A 1 86 ? -3.460 -9.895 -2.597 1.00 92.25 86 VAL A CA 1
ATOM 595 C C . VAL A 1 86 ? -3.339 -10.168 -1.093 1.00 92.25 86 VAL A C 1
ATOM 597 O O . VAL A 1 86 ? -4.343 -10.144 -0.383 1.00 92.25 86 VAL A O 1
ATOM 600 N N . ASP A 1 87 ? -2.124 -10.385 -0.585 1.00 94.00 87 ASP A N 1
ATOM 601 C CA . ASP A 1 87 ? -1.868 -10.561 0.849 1.00 94.00 87 ASP A CA 1
ATOM 602 C C . ASP A 1 87 ? -2.248 -9.315 1.667 1.00 94.00 87 ASP A C 1
ATOM 604 O O . ASP A 1 87 ? -2.810 -9.451 2.759 1.00 94.00 87 ASP A O 1
ATOM 608 N N . VAL A 1 88 ? -1.971 -8.109 1.154 1.00 92.12 88 VAL A N 1
ATOM 609 C CA . VAL A 1 88 ? -2.400 -6.848 1.780 1.00 92.12 88 VAL A CA 1
ATOM 610 C C . VAL A 1 88 ? -3.922 -6.795 1.857 1.00 92.12 88 VAL A C 1
ATOM 612 O O . VAL A 1 88 ? -4.458 -6.616 2.953 1.00 92.12 88 VAL A O 1
ATOM 615 N N . LEU A 1 89 ? -4.618 -7.044 0.743 1.00 90.94 89 LEU A N 1
ATOM 616 C CA . LEU A 1 89 ? -6.082 -7.063 0.713 1.00 90.94 89 LEU A CA 1
ATOM 617 C C . LEU A 1 89 ? -6.661 -8.083 1.709 1.00 90.94 89 LEU A C 1
ATOM 619 O O . LEU A 1 89 ? -7.547 -7.760 2.500 1.00 90.94 89 LEU A O 1
ATOM 623 N N . ALA A 1 90 ? -6.122 -9.303 1.733 1.00 90.88 90 ALA A N 1
ATOM 624 C CA . ALA A 1 90 ? -6.563 -10.339 2.662 1.00 90.88 90 ALA A CA 1
ATOM 625 C C . ALA A 1 90 ? -6.334 -9.935 4.129 1.00 90.88 90 ALA A C 1
ATOM 627 O O . ALA A 1 90 ? -7.194 -10.160 4.982 1.00 90.88 90 ALA A O 1
ATOM 628 N N . SER A 1 91 ? -5.187 -9.322 4.439 1.00 92.81 91 SER A N 1
ATOM 629 C CA . SER A 1 91 ? -4.883 -8.853 5.795 1.00 92.81 91 SER A CA 1
ATOM 630 C C . SER A 1 91 ? -5.780 -7.697 6.248 1.00 92.81 91 SER A C 1
ATOM 632 O O . SER A 1 91 ? -6.098 -7.614 7.435 1.00 92.81 91 SER A O 1
ATOM 634 N N . ALA A 1 92 ? -6.249 -6.860 5.321 1.00 90.69 92 ALA A N 1
ATOM 635 C CA . ALA A 1 92 ? -7.190 -5.789 5.621 1.00 90.69 92 ALA A CA 1
ATOM 636 C C . ALA A 1 92 ? -8.572 -6.318 6.005 1.00 90.69 92 ALA A C 1
ATOM 638 O O . ALA A 1 92 ? -9.119 -5.877 7.009 1.00 90.69 92 ALA A O 1
ATOM 639 N N . GLY A 1 93 ? -9.088 -7.326 5.295 1.00 90.19 93 GLY A N 1
ATOM 640 C CA . GLY A 1 93 ? -10.349 -7.975 5.675 1.00 90.19 93 GLY A CA 1
ATOM 641 C C . GLY A 1 93 ? -10.278 -8.649 7.053 1.00 90.19 93 GLY A C 1
ATOM 642 O O . GLY A 1 93 ? -11.248 -8.661 7.809 1.00 90.19 93 GLY A O 1
ATOM 643 N N . VAL A 1 94 ? -9.103 -9.166 7.440 1.00 91.88 94 VAL A N 1
ATOM 644 C CA . VAL A 1 94 ? -8.876 -9.672 8.808 1.00 91.88 94 VAL A CA 1
ATOM 645 C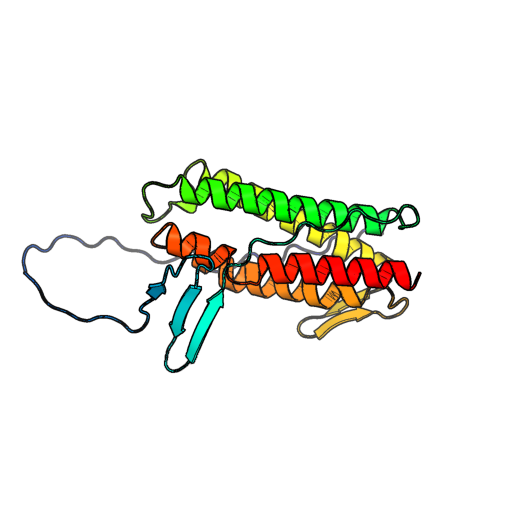 C . VAL A 1 94 ? -8.909 -8.537 9.835 1.00 91.88 94 VAL A C 1
ATOM 647 O O . VAL A 1 94 ? -9.480 -8.713 10.912 1.00 91.88 94 VAL A O 1
ATOM 650 N N . LEU A 1 95 ? -8.310 -7.386 9.521 1.00 92.75 95 LEU A N 1
ATOM 651 C CA . LEU A 1 95 ? -8.349 -6.200 10.377 1.00 92.75 95 LEU A CA 1
ATOM 652 C C . LEU A 1 95 ? -9.773 -5.656 10.531 1.00 92.75 95 LEU A C 1
ATOM 654 O O . LEU A 1 95 ? -10.201 -5.419 11.656 1.00 92.75 95 LEU A O 1
ATOM 658 N N . GLU A 1 96 ? -10.525 -5.538 9.442 1.00 90.88 96 GLU A N 1
ATOM 659 C CA . GLU A 1 96 ? -11.925 -5.108 9.444 1.00 90.88 96 GLU A CA 1
ATOM 660 C C . GLU A 1 96 ? -12.787 -6.011 10.344 1.00 90.88 96 GLU A C 1
ATOM 662 O O . GLU A 1 96 ? -13.482 -5.533 11.246 1.00 90.88 96 GLU A O 1
ATOM 667 N N . ALA A 1 97 ? -12.665 -7.333 10.180 1.00 89.00 97 ALA A N 1
ATOM 668 C CA . ALA A 1 97 ? -13.361 -8.301 11.022 1.00 89.00 97 ALA A CA 1
ATOM 669 C C . ALA A 1 97 ? -12.950 -8.193 12.503 1.00 89.00 97 ALA A C 1
ATOM 671 O O . ALA A 1 97 ? -13.786 -8.349 13.396 1.00 89.00 97 ALA A O 1
ATOM 672 N N . ALA A 1 98 ? -11.670 -7.920 12.782 1.00 92.38 98 ALA A N 1
ATOM 673 C CA . ALA A 1 98 ? -11.175 -7.744 14.143 1.00 92.38 98 ALA A CA 1
ATOM 674 C C . ALA A 1 98 ? -11.701 -6.455 14.793 1.00 92.38 98 ALA A C 1
ATOM 676 O O . ALA A 1 98 ? -12.043 -6.486 15.973 1.00 92.38 98 ALA A O 1
ATOM 677 N N . ILE A 1 99 ? -11.814 -5.361 14.033 1.00 92.00 99 ILE A N 1
ATOM 678 C CA . ILE A 1 99 ? -12.415 -4.094 14.476 1.00 92.00 99 ILE A CA 1
ATOM 679 C C . ILE A 1 99 ? -13.894 -4.288 14.801 1.00 92.00 99 ILE A C 1
ATOM 681 O O . ILE A 1 99 ? -14.339 -3.864 15.864 1.00 92.00 99 ILE A O 1
ATOM 685 N N . GLY A 1 100 ? -14.642 -5.002 13.954 1.00 89.88 100 GLY A N 1
ATOM 686 C CA . GLY A 1 100 ? -16.053 -5.313 14.213 1.00 89.88 100 GLY A CA 1
ATOM 687 C C . GLY A 1 100 ? -16.290 -6.154 15.477 1.00 89.88 100 GLY A C 1
ATOM 688 O O . GLY A 1 100 ? -17.401 -6.187 16.002 1.00 89.88 100 GLY A O 1
ATOM 689 N N . ALA A 1 101 ? -15.254 -6.823 15.994 1.00 89.88 101 ALA A N 1
ATOM 690 C CA . ALA A 1 101 ? -15.304 -7.583 17.243 1.00 89.88 101 ALA A CA 1
ATOM 691 C C . ALA A 1 101 ? -14.920 -6.761 18.491 1.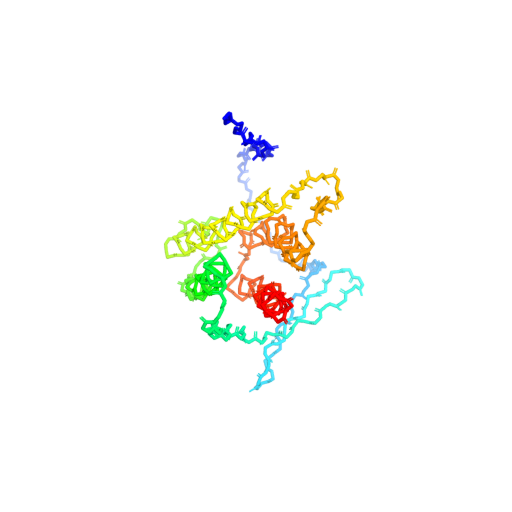00 89.88 101 ALA A C 1
ATOM 693 O O . ALA A 1 101 ? -15.017 -7.277 19.609 1.00 89.88 101 ALA A O 1
ATOM 694 N N . VAL A 1 102 ? -14.472 -5.511 18.335 1.00 92.06 102 VAL A N 1
ATOM 695 C CA . VAL A 1 102 ? -14.107 -4.632 19.454 1.00 92.06 102 VAL A CA 1
ATOM 696 C C . VAL A 1 102 ? -15.373 -4.139 20.150 1.00 92.06 102 VAL A C 1
ATOM 698 O O . VAL A 1 102 ? -16.244 -3.529 19.539 1.00 92.06 102 VAL A O 1
ATOM 701 N N . SER A 1 103 ? -15.473 -4.385 21.457 1.00 89.38 103 SER A N 1
ATOM 702 C CA . SER A 1 103 ? -16.621 -3.957 22.270 1.00 89.38 103 SER A CA 1
ATOM 703 C C . SER A 1 103 ? -16.418 -2.620 22.989 1.00 89.38 103 SER A C 1
ATOM 705 O O . SER A 1 103 ? -17.377 -2.081 23.534 1.00 89.38 103 SER A O 1
ATOM 707 N N . ASP A 1 104 ? -15.181 -2.121 23.057 1.00 90.00 104 ASP A N 1
ATOM 708 C CA . ASP A 1 104 ? -14.818 -0.876 23.740 1.00 90.00 104 ASP A CA 1
ATOM 709 C C . ASP A 1 104 ? -13.742 -0.117 22.949 1.00 90.00 104 ASP A C 1
ATOM 711 O O . ASP A 1 104 ? -12.620 -0.597 22.803 1.00 90.00 104 ASP A O 1
ATOM 715 N N . PHE A 1 1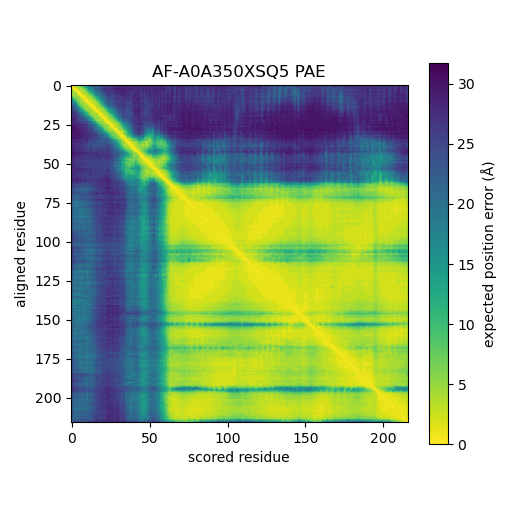05 ? -14.097 1.077 22.470 1.00 91.94 105 PHE A N 1
ATOM 716 C CA . PHE A 1 105 ? -13.224 1.998 21.728 1.00 91.94 105 PHE A CA 1
ATOM 717 C C . PHE A 1 105 ? -12.580 3.060 22.637 1.00 91.94 105 PHE A C 1
ATOM 719 O O . PHE A 1 105 ? -12.261 4.169 22.212 1.00 91.94 105 PHE A O 1
ATOM 726 N N . SER A 1 106 ? -12.389 2.745 23.919 1.00 89.81 106 SER A N 1
ATOM 727 C CA . SER A 1 106 ? -11.623 3.588 24.833 1.00 89.81 106 SER A CA 1
ATOM 728 C C . SER A 1 106 ? -10.146 3.715 24.417 1.00 89.81 106 SER A C 1
ATOM 730 O O . SER A 1 106 ? -9.639 3.003 23.545 1.00 89.81 106 SER A O 1
ATOM 732 N N . ALA A 1 107 ? -9.433 4.668 25.028 1.00 85.81 107 ALA A N 1
ATOM 733 C CA . ALA A 1 107 ? -8.033 4.931 24.707 1.00 85.81 107 ALA A CA 1
ATOM 734 C C . ALA A 1 107 ? -7.187 3.645 24.799 1.00 85.81 107 ALA A C 1
ATOM 736 O O . ALA A 1 107 ? -7.125 3.009 25.852 1.00 85.81 107 ALA A O 1
ATOM 737 N N . GLY A 1 108 ? -6.524 3.286 23.695 1.00 85.00 108 GLY A N 1
ATOM 738 C CA . GLY A 1 108 ? -5.719 2.066 23.593 1.00 85.00 108 GLY A CA 1
ATOM 739 C C . GLY A 1 108 ? -6.464 0.837 23.058 1.00 85.00 108 GLY A C 1
ATOM 740 O O . GLY A 1 108 ? -5.877 -0.242 23.037 1.00 85.00 108 GLY A O 1
ATOM 741 N N . TRP A 1 109 ? -7.710 0.964 22.580 1.00 87.12 109 TRP A N 1
ATOM 742 C CA . TRP A 1 109 ? -8.414 -0.129 21.888 1.00 87.12 109 TRP A CA 1
ATOM 743 C C . TRP A 1 109 ? -7.595 -0.819 20.779 1.00 87.12 109 TRP A C 1
ATOM 745 O O . TRP A 1 109 ? -7.678 -2.047 20.692 1.00 87.12 109 TRP A O 1
ATOM 755 N N . PRO A 1 110 ? -6.733 -0.126 19.996 1.00 85.94 110 PRO A N 1
ATOM 756 C CA . PRO A 1 110 ? -5.952 -0.791 18.960 1.00 85.94 110 PRO A CA 1
ATOM 757 C C . PRO A 1 110 ? -4.884 -1.732 19.518 1.00 85.94 110 PRO A C 1
ATOM 759 O O . PRO A 1 110 ? -4.345 -2.527 18.769 1.00 85.94 110 PRO A O 1
ATOM 762 N N . GLU A 1 111 ? -4.541 -1.670 20.807 1.00 87.56 111 GLU A N 1
ATOM 763 C CA . GLU A 1 111 ? -3.589 -2.604 21.429 1.00 87.56 111 GLU A CA 1
ATOM 764 C C . GLU A 1 111 ? -4.279 -3.889 21.916 1.00 87.56 111 GLU A C 1
ATOM 766 O O . GLU A 1 111 ? -3.622 -4.877 22.255 1.00 87.56 111 GLU A O 1
ATOM 771 N N . GLN A 1 112 ? -5.613 -3.896 21.951 1.00 86.44 112 GLN A N 1
ATOM 772 C CA . GLN A 1 112 ? -6.398 -5.007 22.467 1.00 86.44 112 GLN A CA 1
ATOM 773 C C . GLN A 1 112 ? -6.530 -6.112 21.416 1.00 86.44 112 GLN A C 1
ATOM 775 O O . GLN A 1 112 ? -6.721 -5.863 20.226 1.00 86.44 112 GLN A O 1
ATOM 780 N N . ALA A 1 113 ? -6.451 -7.369 21.852 1.00 88.00 113 ALA A N 1
ATOM 781 C CA . ALA A 1 113 ? -6.753 -8.493 20.976 1.00 88.00 113 ALA A CA 1
ATOM 782 C C . ALA A 1 113 ? -8.274 -8.580 20.725 1.00 88.00 113 ALA A C 1
ATOM 784 O O . ALA A 1 113 ? -9.043 -8.408 21.672 1.00 88.00 113 ALA A O 1
ATOM 785 N N . PRO A 1 114 ? -8.718 -8.906 19.495 1.00 88.50 114 PRO A N 1
ATOM 786 C CA . PRO A 1 114 ? -7.900 -9.295 18.340 1.00 88.50 114 PRO A CA 1
ATOM 787 C C . PRO A 1 114 ? -7.392 -8.125 17.474 1.00 88.50 114 PRO A C 1
ATOM 789 O O . PRO A 1 114 ? -6.509 -8.351 16.646 1.00 88.50 114 PRO A O 1
ATOM 792 N N . ALA A 1 115 ? -7.905 -6.906 17.663 1.00 91.00 115 ALA A N 1
ATOM 793 C CA . ALA A 1 115 ? -7.642 -5.752 16.798 1.00 91.00 115 ALA A CA 1
ATOM 794 C C . ALA A 1 115 ? -6.152 -5.426 16.635 1.00 91.00 115 ALA A C 1
ATOM 796 O O . ALA A 1 115 ? -5.679 -5.293 15.509 1.00 91.00 115 ALA A O 1
ATOM 797 N N . GLY A 1 116 ? -5.383 -5.390 17.724 1.00 91.56 116 GLY A N 1
ATOM 798 C CA . GLY A 1 116 ? -3.959 -5.059 17.644 1.00 91.56 116 GLY A CA 1
ATOM 799 C C . GLY A 1 116 ? -3.135 -6.069 16.867 1.00 91.56 116 GLY A C 1
ATOM 800 O O . GLY A 1 116 ? -2.316 -5.693 16.033 1.00 91.56 116 GLY A O 1
ATOM 801 N N . ALA A 1 117 ? -3.392 -7.362 17.067 1.00 93.44 117 ALA A N 1
ATOM 802 C CA . ALA A 1 117 ? -2.715 -8.406 16.303 1.00 93.44 117 ALA A CA 1
ATOM 803 C C . ALA A 1 117 ? -3.033 -8.300 14.803 1.00 93.44 117 ALA A C 1
ATOM 805 O O . ALA A 1 117 ? -2.133 -8.443 13.975 1.00 93.44 117 ALA A O 1
ATOM 806 N N . ALA A 1 118 ? -4.291 -8.013 14.460 1.00 94.50 118 ALA A N 1
ATOM 807 C CA . ALA A 1 118 ? -4.704 -7.823 13.077 1.00 94.50 118 ALA A CA 1
ATOM 808 C C . ALA A 1 118 ? -4.093 -6.554 12.458 1.00 94.50 118 ALA A C 1
ATOM 810 O O . ALA A 1 118 ? -3.636 -6.599 11.318 1.00 94.50 118 ALA A O 1
ATOM 811 N N . LEU A 1 119 ? -3.996 -5.458 13.217 1.00 93.25 119 LEU A N 1
ATOM 812 C CA . LEU A 1 119 ? -3.391 -4.208 12.755 1.00 93.25 119 LEU A CA 1
ATOM 813 C C . LEU A 1 119 ? -1.901 -4.390 12.456 1.00 93.25 119 LEU A C 1
ATOM 815 O O . LEU A 1 119 ? -1.436 -4.007 11.383 1.00 93.25 119 LEU A O 1
ATOM 819 N N . TYR A 1 120 ? -1.160 -5.033 13.362 1.00 93.69 120 TYR A N 1
ATOM 820 C CA . TYR A 1 120 ? 0.250 -5.348 13.127 1.00 93.69 120 TYR A CA 1
ATOM 821 C C . TYR A 1 120 ? 0.443 -6.281 11.934 1.00 93.69 120 TYR A C 1
ATOM 823 O O . TYR A 1 120 ? 1.394 -6.115 11.172 1.00 93.69 120 TYR A O 1
ATOM 831 N N . TRP A 1 121 ? -0.449 -7.258 11.757 1.00 95.19 121 TRP A N 1
ATOM 832 C CA . TRP A 1 121 ? -0.396 -8.155 10.609 1.00 95.19 121 TRP A CA 1
ATOM 833 C C . TRP A 1 121 ? -0.608 -7.412 9.288 1.00 95.19 121 TRP A C 1
ATOM 835 O O . TRP A 1 121 ? 0.187 -7.582 8.364 1.00 95.19 121 TRP A O 1
ATOM 845 N N . PHE A 1 122 ? -1.620 -6.545 9.222 1.00 93.38 122 PHE A N 1
ATOM 846 C CA . PHE A 1 122 ? -1.870 -5.693 8.064 1.00 93.38 122 PHE A CA 1
ATOM 847 C C . PHE A 1 122 ? -0.663 -4.799 7.745 1.00 93.38 122 PHE A C 1
ATOM 849 O O . PHE A 1 122 ? -0.170 -4.797 6.618 1.00 93.38 122 PHE A O 1
ATOM 856 N N . GLN A 1 123 ? -0.115 -4.107 8.749 1.00 93.00 123 GLN A N 1
ATOM 857 C CA . GLN A 1 123 ? 1.077 -3.270 8.576 1.00 93.00 123 GLN A CA 1
ATOM 858 C C . GLN A 1 123 ? 2.277 -4.073 8.062 1.00 93.00 123 GLN A C 1
ATOM 860 O O . GLN A 1 123 ? 2.986 -3.614 7.170 1.00 93.00 123 GLN A O 1
ATOM 865 N N . ALA A 1 124 ? 2.497 -5.281 8.586 1.00 95.31 124 ALA A N 1
ATOM 866 C CA . ALA A 1 124 ? 3.587 -6.139 8.137 1.00 95.31 124 ALA A CA 1
ATOM 867 C C . ALA A 1 124 ? 3.448 -6.525 6.657 1.00 95.31 124 ALA A C 1
ATOM 869 O O . ALA A 1 124 ? 4.443 -6.518 5.936 1.00 95.31 124 ALA A O 1
ATOM 870 N N . LYS A 1 125 ? 2.229 -6.820 6.186 1.00 95.38 125 LYS A N 1
ATOM 871 C CA . LYS A 1 125 ? 1.970 -7.109 4.766 1.00 95.38 125 LYS A CA 1
ATOM 872 C C . LYS A 1 125 ? 2.158 -5.893 3.875 1.00 95.38 125 LYS A C 1
ATOM 874 O O . LYS A 1 125 ? 2.739 -6.021 2.801 1.00 95.38 125 LYS A O 1
ATOM 879 N N . LEU A 1 126 ? 1.742 -4.722 4.346 1.00 92.31 126 LEU A N 1
ATOM 880 C CA . LEU A 1 126 ? 1.948 -3.471 3.629 1.00 92.31 126 LEU A CA 1
ATOM 881 C C . LEU A 1 126 ? 3.441 -3.174 3.431 1.00 92.31 126 LEU A C 1
ATOM 883 O O . LEU A 1 126 ? 3.871 -2.909 2.312 1.00 92.31 126 LEU A O 1
ATOM 887 N N . TYR A 1 127 ? 4.244 -3.285 4.492 1.00 93.38 127 TYR A N 1
ATOM 888 C CA . TYR A 1 127 ? 5.691 -3.074 4.395 1.00 93.38 127 TYR A CA 1
ATOM 889 C C . TYR A 1 127 ? 6.391 -4.148 3.556 1.00 93.38 127 TYR A C 1
ATOM 891 O O . TYR A 1 127 ? 7.299 -3.823 2.803 1.00 93.38 127 TYR A O 1
ATOM 899 N N . ASP A 1 128 ? 5.949 -5.406 3.618 1.00 96.06 128 ASP A N 1
ATOM 900 C CA . ASP A 1 128 ? 6.509 -6.484 2.794 1.00 96.06 128 ASP A CA 1
ATOM 901 C C . ASP A 1 128 ? 6.245 -6.289 1.286 1.00 96.06 128 ASP A C 1
ATOM 903 O O . ASP A 1 128 ? 7.066 -6.686 0.451 1.00 96.06 128 ASP A O 1
ATOM 907 N N . LEU A 1 129 ? 5.114 -5.673 0.919 1.00 94.50 129 LEU A N 1
ATOM 908 C CA . LEU A 1 129 ? 4.851 -5.217 -0.448 1.00 94.50 129 LEU A CA 1
ATOM 909 C C . LEU A 1 129 ? 5.760 -4.042 -0.822 1.00 94.50 129 LEU A C 1
ATOM 911 O O . LEU A 1 129 ? 6.394 -4.072 -1.875 1.00 94.50 129 LEU A O 1
ATOM 915 N N . MET A 1 130 ? 5.851 -3.031 0.042 1.00 93.38 130 MET A N 1
ATOM 916 C CA . MET A 1 130 ? 6.676 -1.854 -0.219 1.00 93.38 130 MET A CA 1
ATOM 917 C C . MET A 1 130 ? 8.151 -2.209 -0.408 1.00 93.38 130 MET A C 1
ATOM 919 O O . MET A 1 130 ? 8.718 -1.824 -1.423 1.00 93.38 130 MET A O 1
ATOM 923 N N . ASP A 1 131 ? 8.742 -2.987 0.499 1.00 95.50 131 ASP A N 1
ATOM 924 C CA . ASP A 1 131 ? 10.144 -3.416 0.420 1.00 95.50 131 ASP A CA 1
ATOM 925 C C . ASP A 1 131 ? 10.441 -4.136 -0.907 1.00 95.50 131 ASP A C 1
ATOM 927 O O . ASP A 1 131 ? 11.497 -3.943 -1.512 1.00 95.50 131 ASP A O 1
ATOM 931 N N . HIS A 1 132 ? 9.496 -4.955 -1.385 1.00 96.69 132 HIS A N 1
ATOM 932 C CA . HIS A 1 132 ? 9.618 -5.650 -2.669 1.00 96.69 132 HIS A CA 1
ATOM 933 C C . HIS A 1 132 ? 9.612 -4.673 -3.849 1.00 96.69 132 HIS A C 1
ATOM 935 O O . HIS A 1 132 ? 10.450 -4.782 -4.742 1.00 96.6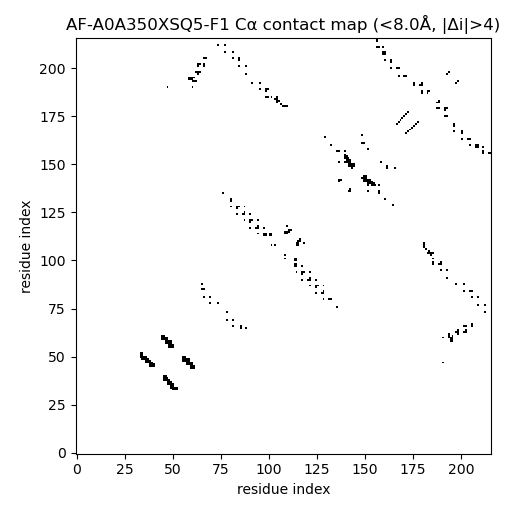9 132 HIS A O 1
ATOM 941 N N . LEU A 1 133 ? 8.713 -3.689 -3.840 1.00 95.12 133 LEU A N 1
ATOM 942 C CA . LEU A 1 133 ? 8.627 -2.673 -4.892 1.00 95.12 133 LEU A CA 1
ATOM 943 C C . LEU A 1 133 ? 9.855 -1.764 -4.914 1.00 95.12 133 LEU A C 1
ATOM 945 O O . LEU A 1 133 ? 10.404 -1.514 -5.982 1.00 95.12 133 LEU A O 1
ATOM 949 N N . GLU A 1 134 ? 10.333 -1.321 -3.750 1.00 95.44 134 GLU A N 1
ATOM 950 C CA . GLU A 1 134 ? 11.563 -0.532 -3.649 1.00 95.44 134 GLU A CA 1
ATOM 951 C C . GLU A 1 134 ? 12.767 -1.287 -4.230 1.00 95.44 134 GLU A C 1
ATOM 953 O O . GLU A 1 134 ? 13.605 -0.692 -4.913 1.00 95.44 134 GLU A O 1
ATOM 958 N N . ALA A 1 135 ? 12.845 -2.603 -3.996 1.00 96.62 135 ALA A N 1
ATOM 959 C CA . ALA A 1 135 ? 13.875 -3.452 -4.584 1.00 96.62 135 ALA A CA 1
ATOM 960 C C . ALA A 1 135 ? 13.747 -3.521 -6.113 1.00 96.62 135 ALA A C 1
ATOM 962 O O . ALA A 1 135 ? 14.732 -3.276 -6.809 1.00 96.62 135 ALA A O 1
ATOM 963 N N . MET A 1 136 ? 12.538 -3.762 -6.637 1.00 95.62 136 MET A N 1
ATOM 964 C CA . MET A 1 136 ? 12.279 -3.766 -8.083 1.00 95.62 136 MET A CA 1
ATOM 965 C C . MET A 1 136 ? 12.653 -2.425 -8.736 1.00 95.62 136 MET A C 1
ATOM 967 O O . MET A 1 136 ? 13.312 -2.397 -9.775 1.00 95.62 136 MET A O 1
ATOM 971 N N . PHE A 1 137 ? 12.286 -1.302 -8.113 1.00 95.88 137 PHE A N 1
ATOM 972 C CA . PHE A 1 137 ? 12.648 0.036 -8.581 1.00 95.88 137 PHE A CA 1
ATOM 973 C C . PHE A 1 137 ? 14.164 0.246 -8.579 1.00 95.88 137 PHE A C 1
ATOM 975 O O . PHE A 1 137 ? 14.720 0.756 -9.553 1.00 95.88 137 PHE A O 1
ATOM 982 N N . GLY A 1 138 ? 14.848 -0.178 -7.514 1.00 95.19 138 GLY A N 1
ATOM 983 C CA . GLY A 1 138 ? 16.304 -0.114 -7.421 1.00 95.19 138 GLY A CA 1
ATOM 984 C C . GLY A 1 138 ? 17.007 -0.928 -8.509 1.00 95.19 138 GLY A C 1
ATOM 985 O O . GLY A 1 138 ? 17.955 -0.433 -9.123 1.00 95.19 138 GLY A O 1
ATOM 986 N N . ASP A 1 139 ? 16.517 -2.134 -8.797 1.00 94.50 139 ASP A N 1
ATOM 987 C CA . ASP A 1 139 ? 17.056 -3.007 -9.846 1.00 94.50 139 ASP A CA 1
ATOM 988 C C . ASP A 1 139 ? 16.818 -2.438 -11.258 1.00 94.50 139 ASP A C 1
ATOM 990 O O . ASP A 1 139 ? 17.679 -2.579 -12.130 1.00 94.50 139 ASP A O 1
ATOM 994 N N . ALA A 1 140 ? 15.724 -1.694 -11.462 1.00 93.56 140 ALA A N 1
ATOM 995 C CA . ALA A 1 140 ? 15.468 -0.908 -12.676 1.00 93.56 140 ALA A CA 1
ATOM 996 C C . ALA A 1 140 ? 16.301 0.393 -12.765 1.00 93.56 140 ALA A C 1
ATOM 998 O O . ALA A 1 140 ? 16.239 1.126 -13.757 1.00 93.56 140 ALA A O 1
ATOM 999 N N . GLY A 1 141 ? 17.114 0.695 -11.747 1.00 95.12 141 GLY A N 1
ATOM 1000 C CA . GLY A 1 141 ? 17.962 1.886 -11.695 1.00 95.12 141 GLY A CA 1
ATOM 1001 C C . GLY A 1 141 ? 17.230 3.163 -11.276 1.00 95.12 141 GLY A C 1
ATOM 1002 O O . GLY A 1 141 ? 17.737 4.263 -11.517 1.00 95.12 141 GLY A O 1
ATOM 1003 N N . ALA A 1 142 ? 16.052 3.045 -10.663 1.00 96.25 142 ALA A N 1
ATOM 1004 C CA . ALA A 1 142 ? 15.338 4.180 -10.101 1.00 96.25 142 ALA A CA 1
ATOM 1005 C C . ALA A 1 142 ? 15.990 4.674 -8.800 1.00 96.25 142 ALA A C 1
ATOM 1007 O O . ALA A 1 142 ? 16.710 3.955 -8.104 1.00 96.25 142 ALA A O 1
ATOM 1008 N N . THR A 1 143 ? 15.757 5.938 -8.455 1.00 95.81 143 THR A N 1
ATOM 1009 C CA . THR A 1 143 ? 16.221 6.541 -7.199 1.00 95.81 143 THR A CA 1
ATOM 1010 C C . THR A 1 143 ? 15.112 7.374 -6.579 1.00 95.81 143 THR A C 1
ATOM 1012 O O . THR A 1 143 ? 14.533 8.224 -7.251 1.00 95.81 143 THR A O 1
ATOM 1015 N N . PHE A 1 144 ? 14.855 7.180 -5.287 1.00 94.06 144 PHE A N 1
ATOM 1016 C CA . PHE A 1 144 ? 13.909 8.004 -4.543 1.00 94.06 144 PHE A CA 1
ATOM 1017 C C . PHE A 1 144 ? 14.537 9.343 -4.127 1.00 94.06 144 PHE A C 1
ATOM 1019 O O . PHE A 1 144 ? 15.596 9.378 -3.492 1.00 94.06 144 PHE A O 1
ATOM 1026 N N . VAL A 1 145 ? 13.878 10.456 -4.459 1.00 93.56 145 VAL A N 1
ATOM 1027 C CA . VAL A 1 145 ? 14.308 11.817 -4.111 1.00 93.56 145 VAL A CA 1
ATOM 1028 C C . VAL A 1 145 ? 13.136 12.578 -3.505 1.00 93.56 145 VAL A C 1
ATOM 1030 O O . VAL A 1 145 ? 12.227 12.983 -4.213 1.00 93.56 145 VAL A O 1
ATOM 1033 N N . ALA A 1 146 ? 13.158 12.855 -2.202 1.00 87.81 146 ALA A N 1
ATOM 1034 C CA . ALA A 1 146 ? 12.117 13.672 -1.576 1.00 87.81 146 ALA A CA 1
ATOM 1035 C C . ALA A 1 146 ? 12.269 15.173 -1.935 1.00 87.81 146 ALA A C 1
ATOM 1037 O O . ALA A 1 146 ? 13.391 15.689 -1.905 1.00 87.81 146 ALA A O 1
ATOM 1038 N N . PRO A 1 147 ? 11.175 15.909 -2.228 1.00 88.00 147 PRO A N 1
ATOM 1039 C CA . PRO A 1 147 ? 9.776 15.464 -2.282 1.00 88.00 147 PRO A CA 1
ATOM 1040 C C . PRO A 1 147 ? 9.326 14.999 -3.683 1.00 88.00 147 PRO A C 1
ATOM 1042 O O . PRO A 1 147 ? 8.134 14.869 -3.917 1.00 88.00 147 PRO A O 1
ATOM 1045 N N . ALA A 1 148 ? 10.252 14.830 -4.626 1.00 88.62 148 ALA A N 1
ATOM 1046 C CA . ALA A 1 148 ? 9.968 14.532 -6.029 1.00 88.62 148 ALA A CA 1
ATOM 1047 C C . ALA A 1 148 ? 9.499 13.091 -6.303 1.00 88.62 148 ALA A C 1
ATOM 1049 O O . ALA A 1 148 ? 8.960 12.860 -7.378 1.00 88.62 148 ALA A O 1
ATOM 1050 N N . GLY A 1 149 ? 9.707 12.156 -5.373 1.00 91.69 149 GLY A N 1
ATOM 1051 C CA . GLY A 1 149 ? 9.292 10.764 -5.536 1.00 91.69 149 GLY A CA 1
ATOM 1052 C C . GLY A 1 149 ? 10.356 9.876 -6.185 1.00 91.69 149 GLY A C 1
ATOM 1053 O O . GLY A 1 149 ? 11.558 10.165 -6.111 1.00 91.69 149 GLY A O 1
ATOM 1054 N N . TRP A 1 150 ? 9.927 8.775 -6.798 1.00 94.38 150 TRP A N 1
ATOM 1055 C CA . TRP A 1 150 ? 10.802 7.886 -7.572 1.00 94.38 150 TRP A CA 1
ATOM 1056 C C . TRP A 1 150 ? 11.180 8.490 -8.929 1.00 94.38 150 TRP A C 1
ATOM 1058 O O . TRP A 1 150 ? 10.327 8.872 -9.722 1.00 94.38 150 TRP A O 1
ATOM 1068 N N . ILE A 1 151 ? 12.481 8.542 -9.224 1.00 94.88 151 ILE A N 1
ATOM 1069 C CA . ILE A 1 151 ? 13.016 9.010 -10.508 1.00 94.88 151 ILE A CA 1
ATOM 1070 C C . ILE A 1 151 ? 13.643 7.826 -11.245 1.00 94.88 151 ILE A C 1
ATOM 1072 O O . ILE A 1 151 ? 14.652 7.281 -10.792 1.00 94.88 151 ILE A O 1
ATOM 1076 N N . PHE A 1 152 ? 13.082 7.460 -12.398 1.00 94.44 152 PHE A N 1
ATOM 1077 C CA . PHE A 1 152 ? 13.565 6.367 -13.246 1.00 94.44 152 PHE A CA 1
ATOM 1078 C C . PHE A 1 152 ? 14.592 6.892 -14.259 1.00 94.44 152 PHE A C 1
ATOM 1080 O O . PHE A 1 152 ? 14.269 7.653 -15.168 1.00 94.44 152 PHE A O 1
ATOM 1087 N N . GLY A 1 153 ? 15.865 6.518 -14.085 1.00 85.12 153 GLY A N 1
ATOM 1088 C CA . GLY A 1 153 ? 16.969 6.964 -14.948 1.00 85.12 153 GLY A CA 1
ATOM 1089 C C . GLY A 1 153 ? 17.236 6.080 -16.174 1.00 85.12 153 GLY A C 1
ATOM 1090 O O . GLY A 1 153 ? 18.123 6.400 -16.966 1.00 85.12 153 GLY A O 1
ATOM 1091 N N . GLY A 1 154 ? 16.515 4.963 -16.307 1.00 82.31 154 GLY A N 1
ATOM 1092 C CA . GLY A 1 154 ? 16.748 3.922 -17.306 1.00 82.31 154 GLY A CA 1
ATOM 1093 C C . GLY A 1 154 ? 15.442 3.304 -17.792 1.00 82.31 154 GLY A C 1
ATOM 1094 O O . GLY A 1 154 ? 14.685 3.961 -18.502 1.00 82.31 154 GLY A O 1
ATOM 1095 N N . ASP A 1 155 ? 15.213 2.044 -17.430 1.00 85.81 155 ASP A N 1
ATOM 1096 C CA . ASP A 1 155 ? 13.973 1.334 -17.734 1.00 85.81 155 ASP A CA 1
ATOM 1097 C C . ASP A 1 155 ? 12.794 1.967 -16.972 1.00 85.81 155 ASP A C 1
ATOM 1099 O O . ASP A 1 155 ? 12.828 2.089 -15.746 1.00 85.81 155 ASP A O 1
ATOM 1103 N N . GLN A 1 156 ? 11.781 2.418 -17.712 1.00 89.88 156 GLN A N 1
ATOM 1104 C CA . GLN A 1 156 ? 10.582 3.076 -17.177 1.00 89.88 156 GLN A CA 1
ATOM 1105 C C . GLN A 1 156 ? 9.393 2.124 -17.080 1.00 89.88 156 GLN A C 1
ATOM 1107 O O . GLN A 1 156 ? 8.324 2.540 -16.648 1.00 89.88 156 GLN A O 1
ATOM 1112 N N . THR A 1 157 ? 9.568 0.844 -17.421 1.00 92.88 157 THR A N 1
ATOM 1113 C CA . THR A 1 157 ? 8.492 -0.143 -17.347 1.00 92.88 157 THR A CA 1
ATOM 1114 C C . THR A 1 157 ? 7.847 -0.174 -15.961 1.00 92.88 157 THR A C 1
ATOM 1116 O O . THR A 1 157 ? 6.640 -0.310 -15.872 1.00 92.88 157 THR A O 1
ATOM 1119 N N . LEU A 1 158 ? 8.589 0.045 -14.871 1.00 94.38 158 LEU A N 1
ATOM 1120 C CA . LEU A 1 158 ? 8.025 0.033 -13.513 1.00 94.38 158 LEU A CA 1
ATOM 1121 C C . LEU A 1 158 ? 7.458 1.379 -13.022 1.00 94.38 158 LEU A C 1
ATOM 1123 O O . LEU A 1 158 ? 6.884 1.422 -11.933 1.00 94.38 158 LEU A O 1
ATOM 1127 N N . GLU A 1 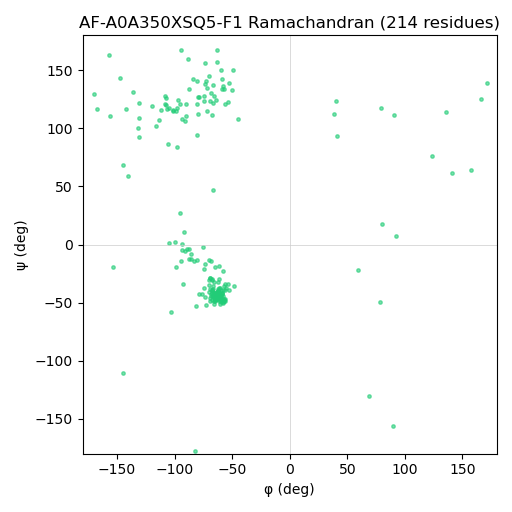159 ? 7.583 2.465 -13.791 1.00 94.06 159 GLU A N 1
ATOM 1128 C CA . GLU A 1 159 ? 7.095 3.801 -13.407 1.00 94.06 159 GLU A CA 1
ATOM 1129 C C . GLU A 1 159 ? 5.610 3.825 -12.988 1.00 94.06 159 GLU A C 1
ATOM 1131 O O . GLU A 1 159 ? 5.298 4.477 -11.986 1.00 94.06 159 GLU A O 1
ATOM 1136 N N . PRO A 1 160 ? 4.686 3.081 -13.637 1.00 94.88 160 PRO A N 1
ATOM 1137 C CA . PRO A 1 160 ? 3.279 3.059 -13.236 1.00 94.88 160 PRO A CA 1
ATOM 1138 C C . PRO A 1 160 ? 3.021 2.615 -11.787 1.00 94.88 160 PRO A C 1
ATOM 1140 O O . PRO A 1 160 ? 1.984 2.970 -11.233 1.00 94.88 160 PRO A O 1
ATOM 1143 N N . LEU A 1 161 ? 3.942 1.873 -11.158 1.00 94.06 161 LEU A N 1
ATOM 1144 C CA . LEU A 1 161 ? 3.812 1.420 -9.765 1.00 94.06 161 LEU A CA 1
ATOM 1145 C C . LEU A 1 161 ? 4.257 2.475 -8.741 1.00 94.06 161 LEU A C 1
ATOM 1147 O O . LEU A 1 161 ? 3.953 2.337 -7.557 1.00 94.06 161 LEU A O 1
ATOM 1151 N N . ALA A 1 162 ? 4.969 3.527 -9.159 1.00 92.81 162 ALA A N 1
ATOM 1152 C CA . ALA A 1 162 ? 5.493 4.534 -8.237 1.00 92.81 162 ALA A CA 1
ATOM 1153 C C . ALA A 1 162 ? 4.379 5.390 -7.619 1.00 92.81 162 ALA A C 1
ATOM 1155 O O . ALA A 1 162 ? 4.341 5.569 -6.404 1.00 92.81 162 ALA A O 1
ATOM 1156 N N . ALA A 1 163 ? 3.431 5.865 -8.430 1.00 89.00 163 ALA A N 1
ATOM 1157 C CA . ALA A 1 163 ? 2.320 6.685 -7.949 1.00 89.00 163 ALA A CA 1
ATOM 1158 C C . ALA A 1 163 ? 1.464 5.989 -6.867 1.00 89.00 163 ALA A C 1
ATOM 1160 O O . ALA A 1 163 ? 1.268 6.584 -5.803 1.00 89.00 163 ALA A O 1
ATOM 1161 N N . PRO A 1 164 ? 0.982 4.742 -7.057 1.00 87.12 164 PRO A N 1
ATOM 1162 C CA . PRO A 1 164 ? 0.208 4.074 -6.015 1.00 87.12 164 PRO A CA 1
ATOM 1163 C C . PRO A 1 164 ? 1.066 3.704 -4.789 1.00 87.12 164 PRO A C 1
ATOM 1165 O O . PRO A 1 164 ? 0.550 3.710 -3.670 1.00 87.12 164 PRO A O 1
ATOM 1168 N N . TRP A 1 165 ? 2.374 3.449 -4.949 1.00 89.00 165 TRP A N 1
ATOM 1169 C CA . TRP A 1 165 ? 3.296 3.264 -3.816 1.00 89.00 165 TRP A CA 1
ATOM 1170 C C . TRP A 1 165 ? 3.387 4.533 -2.953 1.00 89.00 165 TRP A C 1
ATOM 1172 O O . TRP A 1 165 ? 3.259 4.467 -1.728 1.00 89.00 165 TRP A O 1
ATOM 1182 N N . GLU A 1 166 ? 3.555 5.700 -3.585 1.00 86.75 166 GLU A N 1
ATOM 1183 C CA . GLU A 1 166 ? 3.655 6.993 -2.894 1.00 86.75 166 GLU A CA 1
ATOM 1184 C C . GLU A 1 166 ? 2.344 7.351 -2.195 1.00 86.75 166 GLU A C 1
ATOM 1186 O O . GLU A 1 166 ? 2.356 7.796 -1.043 1.00 86.75 166 GLU A O 1
ATOM 1191 N N . ALA A 1 167 ? 1.215 7.103 -2.865 1.00 81.69 167 ALA A N 1
ATOM 1192 C CA . ALA A 1 167 ? -0.110 7.330 -2.310 1.00 81.69 167 ALA A CA 1
ATOM 1193 C C . ALA A 1 167 ? -0.299 6.560 -0.998 1.00 81.69 167 ALA A C 1
ATOM 1195 O O . ALA A 1 167 ? -0.668 7.164 0.006 1.00 81.69 167 ALA A O 1
ATOM 1196 N N . VAL A 1 168 ? 0.031 5.265 -0.955 1.00 79.25 168 VAL A N 1
ATOM 1197 C CA . VAL A 1 168 ? -0.130 4.475 0.274 1.00 79.25 168 VAL A CA 1
ATOM 1198 C C . VAL A 1 168 ? 0.789 4.928 1.393 1.00 79.25 168 VAL A C 1
ATOM 1200 O O . VAL A 1 168 ? 0.359 5.014 2.544 1.00 79.25 168 VAL A O 1
ATOM 1203 N N . LEU A 1 169 ? 2.042 5.243 1.078 1.00 74.25 169 LEU A N 1
ATOM 1204 C CA . LEU A 1 169 ? 3.004 5.646 2.093 1.00 74.25 169 LEU A CA 1
ATOM 1205 C C . LEU A 1 169 ? 2.561 6.910 2.819 1.00 74.25 169 LEU A C 1
ATOM 1207 O O . LEU A 1 169 ? 2.618 6.967 4.044 1.00 74.25 169 LEU A O 1
ATOM 1211 N N . PHE A 1 170 ? 2.108 7.915 2.076 1.00 77.44 170 PHE A N 1
ATOM 1212 C CA . PHE A 1 170 ? 1.693 9.174 2.677 1.00 77.44 170 PHE A CA 1
ATOM 1213 C C . PHE A 1 170 ? 0.274 9.099 3.236 1.00 77.44 170 PHE A C 1
ATOM 1215 O O . PHE A 1 170 ? 0.074 9.390 4.414 1.00 77.44 170 PHE A O 1
ATOM 1222 N N . GLU A 1 171 ? -0.701 8.672 2.439 1.00 80.56 171 GLU A N 1
ATOM 1223 C CA . GLU A 1 171 ? -2.106 8.682 2.846 1.00 80.56 171 GLU A CA 1
ATOM 1224 C C . GLU A 1 171 ? -2.354 7.703 3.997 1.00 80.56 171 GLU A C 1
ATOM 1226 O O . GLU A 1 171 ? -2.916 8.072 5.030 1.00 80.56 171 GLU A O 1
ATOM 1231 N N . PHE A 1 172 ? -1.882 6.458 3.886 1.00 80.81 172 PHE A N 1
ATOM 1232 C CA . PHE A 1 172 ? -2.169 5.477 4.924 1.00 80.81 172 PHE A CA 1
ATOM 1233 C C . PHE A 1 172 ? -1.372 5.748 6.205 1.00 80.81 172 PHE A C 1
ATOM 1235 O O . PHE A 1 172 ? -1.956 5.834 7.282 1.00 80.81 172 PHE A O 1
ATOM 1242 N N . GLN A 1 173 ? -0.046 5.899 6.122 1.00 82.12 173 GLN A N 1
ATOM 1243 C CA . GLN A 1 173 ? 0.789 5.975 7.331 1.00 82.12 173 GLN A CA 1
ATOM 1244 C C . GLN A 1 173 ? 0.673 7.314 8.058 1.00 82.12 173 GLN A C 1
ATOM 1246 O O . GLN A 1 173 ? 0.730 7.347 9.286 1.00 82.12 173 GLN A O 1
ATOM 1251 N N . VAL A 1 174 ? 0.551 8.421 7.319 1.00 84.31 174 VAL A N 1
ATOM 1252 C CA . VAL A 1 174 ? 0.599 9.766 7.912 1.00 84.31 174 VAL A CA 1
ATOM 1253 C C . VAL A 1 174 ? -0.792 10.270 8.270 1.00 84.31 174 VAL A C 1
ATOM 1255 O O . VAL A 1 174 ? -0.934 10.974 9.269 1.00 84.31 174 VAL A O 1
ATOM 1258 N N . VAL A 1 175 ? -1.813 9.915 7.487 1.00 85.19 175 VAL A N 1
ATOM 1259 C CA . VAL A 1 175 ? -3.173 10.433 7.680 1.00 85.19 175 VAL A CA 1
ATOM 1260 C C . VAL A 1 175 ? -4.063 9.388 8.343 1.00 85.19 175 VAL A C 1
ATOM 1262 O O . VAL A 1 175 ? -4.592 9.625 9.431 1.00 85.19 175 VAL A O 1
ATOM 1265 N N . ARG A 1 176 ? -4.210 8.212 7.728 1.00 84.81 176 ARG A N 1
ATOM 1266 C CA . ARG A 1 176 ? -5.245 7.252 8.137 1.00 84.81 176 ARG A CA 1
ATOM 1267 C C . ARG A 1 176 ? -4.896 6.455 9.373 1.00 84.81 176 ARG A C 1
ATOM 1269 O O . ARG A 1 176 ? -5.752 6.284 10.231 1.00 84.81 176 ARG A O 1
ATOM 1276 N N . LEU A 1 177 ? -3.662 5.981 9.496 1.00 87.25 177 LEU A N 1
ATOM 1277 C CA . LEU A 1 177 ? -3.253 5.174 10.637 1.00 87.25 177 LEU A CA 1
ATOM 1278 C C . LEU A 1 177 ? -3.397 5.951 11.959 1.00 87.25 177 LEU A C 1
ATOM 1280 O O . LEU A 1 177 ? -4.018 5.412 12.873 1.00 87.25 177 LEU A O 1
ATOM 1284 N N . PRO A 1 178 ? -2.929 7.210 12.092 1.00 89.25 178 PRO A N 1
ATOM 1285 C CA . PRO A 1 178 ? -3.193 7.997 13.293 1.00 89.25 178 PRO A CA 1
ATOM 1286 C C . PRO A 1 178 ? -4.687 8.186 13.569 1.00 89.25 178 PRO A C 1
ATOM 1288 O O . PRO A 1 178 ? -5.102 8.020 14.712 1.00 89.25 178 PRO A O 1
ATOM 1291 N N . ALA A 1 179 ? -5.492 8.472 12.537 1.00 89.38 179 ALA A N 1
ATOM 1292 C CA . ALA A 1 179 ? -6.940 8.620 12.684 1.00 89.38 179 ALA A CA 1
ATOM 1293 C C . ALA A 1 179 ? -7.599 7.322 13.180 1.00 89.38 179 ALA A C 1
ATOM 1295 O O . ALA A 1 179 ? -8.386 7.357 14.125 1.00 89.38 179 ALA A O 1
ATOM 1296 N N . LEU A 1 180 ? -7.210 6.175 12.611 1.00 89.62 180 LEU A N 1
ATOM 1297 C CA . LEU A 1 180 ? -7.706 4.851 12.986 1.00 89.62 180 LEU A CA 1
ATOM 1298 C C . LEU A 1 180 ? -7.408 4.560 14.456 1.00 89.62 180 LEU A C 1
ATOM 1300 O O . LEU A 1 180 ? -8.287 4.130 15.195 1.00 89.62 180 LEU A O 1
ATOM 1304 N N . LEU A 1 181 ? -6.186 4.853 14.902 1.00 89.81 181 LEU A N 1
ATOM 1305 C CA . LEU A 1 181 ? -5.770 4.639 16.288 1.00 89.81 181 LEU A CA 1
ATOM 1306 C C . LEU A 1 181 ? -6.535 5.512 17.297 1.00 89.81 181 LEU A C 1
ATOM 1308 O O . LEU A 1 181 ? -6.550 5.199 18.487 1.00 89.81 181 LEU A O 1
ATOM 1312 N N . THR A 1 182 ? -7.156 6.596 16.832 1.00 90.25 182 THR A N 1
ATOM 1313 C CA . THR A 1 182 ? -7.959 7.514 17.651 1.00 90.25 182 THR A CA 1
ATOM 1314 C C . THR A 1 182 ? -9.465 7.367 17.454 1.00 90.25 182 THR A C 1
ATOM 1316 O O . THR A 1 182 ? -10.214 8.108 18.088 1.00 90.25 182 THR A O 1
ATOM 1319 N N . ALA A 1 183 ? -9.909 6.436 16.604 1.00 91.81 183 ALA A N 1
ATOM 1320 C CA . ALA A 1 183 ? -11.324 6.233 16.322 1.00 91.81 183 ALA A CA 1
ATOM 1321 C C . ALA A 1 183 ? -12.095 5.904 17.607 1.00 91.81 183 ALA A C 1
ATOM 1323 O O . ALA A 1 183 ? -11.658 5.072 18.407 1.00 91.81 183 ALA A O 1
ATOM 1324 N N . GLY A 1 184 ? -13.241 6.558 17.795 1.00 92.75 184 GLY A N 1
ATOM 1325 C CA . GLY A 1 184 ? -14.090 6.415 18.978 1.00 92.75 184 GLY A CA 1
ATOM 1326 C C . GLY A 1 184 ? -15.197 5.371 18.833 1.00 92.75 184 GLY A C 1
ATOM 1327 O O . GLY A 1 184 ? -15.999 5.204 19.752 1.00 92.75 184 GLY A O 1
ATOM 1328 N N . SER A 1 185 ? -15.280 4.695 17.684 1.00 91.25 185 SER A N 1
ATOM 1329 C CA . SER A 1 185 ? -16.305 3.690 17.384 1.00 91.25 185 SER A CA 1
ATOM 1330 C C . SER A 1 185 ? -15.855 2.717 16.293 1.00 91.25 185 SER A C 1
ATOM 1332 O O . SER A 1 185 ? -14.927 3.010 15.534 1.00 91.25 185 SER A O 1
ATOM 1334 N N . ALA A 1 186 ? -16.552 1.581 16.195 1.00 90.62 186 ALA A N 1
ATOM 1335 C CA . ALA A 1 186 ? -16.331 0.603 15.134 1.00 90.62 186 ALA A CA 1
ATOM 1336 C C . ALA A 1 186 ? -16.669 1.192 13.766 1.00 90.62 186 ALA A C 1
ATOM 1338 O O . ALA A 1 186 ? -15.894 1.021 12.834 1.00 90.62 186 ALA A O 1
ATOM 1339 N N . GLU A 1 187 ? -17.768 1.940 13.668 1.00 90.31 187 GLU A N 1
ATOM 1340 C CA . GLU A 1 187 ? -18.212 2.566 12.426 1.00 90.31 187 GLU A CA 1
ATOM 1341 C C . GLU A 1 187 ? -17.190 3.589 11.913 1.00 90.31 187 GLU A C 1
ATOM 1343 O O . GLU A 1 187 ? -16.894 3.623 10.723 1.00 90.31 187 GLU A O 1
ATOM 1348 N N . GLU A 1 188 ? -16.608 4.402 12.801 1.00 89.25 188 GLU A N 1
ATOM 1349 C CA . GLU A 1 188 ? -15.544 5.346 12.436 1.00 89.25 188 GLU A CA 1
ATOM 1350 C C . GLU A 1 188 ? -14.262 4.622 12.005 1.00 89.25 188 GLU A C 1
ATOM 1352 O O . GLU A 1 188 ? -13.661 4.975 10.990 1.00 89.25 188 GLU A O 1
ATOM 1357 N N . ALA A 1 189 ? -13.852 3.591 12.748 1.00 90.00 189 ALA A N 1
ATOM 1358 C CA . ALA A 1 189 ? -12.664 2.807 12.428 1.00 90.00 189 ALA A CA 1
ATOM 1359 C C . ALA A 1 189 ? -12.806 2.065 11.088 1.00 90.00 189 ALA A C 1
ATOM 1361 O O . ALA A 1 189 ? -11.874 2.063 10.285 1.00 90.00 189 ALA A O 1
ATOM 1362 N N . GLN A 1 190 ? -13.977 1.480 10.827 1.00 88.00 190 GLN A N 1
ATOM 1363 C CA . GLN A 1 190 ? -14.309 0.838 9.556 1.00 88.00 190 GLN A CA 1
ATOM 1364 C C . GLN A 1 190 ? -14.341 1.856 8.424 1.00 88.00 190 GLN A C 1
ATOM 1366 O O . GLN A 1 190 ? -13.654 1.659 7.431 1.00 88.00 190 GLN A O 1
ATOM 1371 N N . ALA A 1 191 ? -14.997 3.006 8.606 1.00 85.31 191 ALA A N 1
ATOM 1372 C CA . ALA A 1 191 ? -15.007 4.058 7.595 1.00 85.31 191 ALA A CA 1
ATOM 1373 C C . ALA A 1 191 ? -13.591 4.519 7.205 1.00 85.31 191 ALA A C 1
ATOM 1375 O O . ALA A 1 191 ? -13.356 4.839 6.046 1.00 85.31 191 ALA A O 1
ATO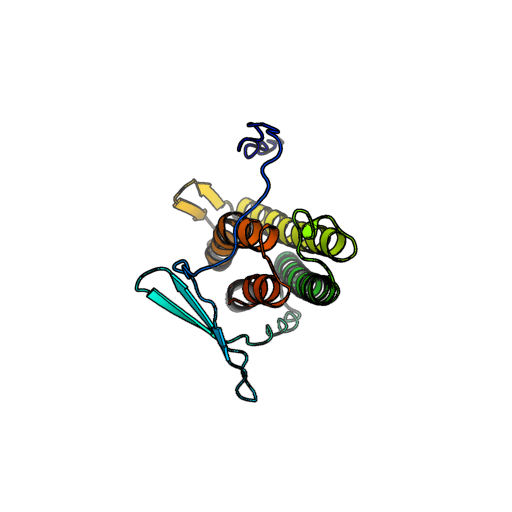M 1376 N N . LEU A 1 192 ? -12.628 4.534 8.131 1.00 85.44 192 LEU A N 1
ATOM 1377 C CA . LEU A 1 192 ? -11.234 4.890 7.830 1.00 85.44 192 LEU A CA 1
ATOM 1378 C C . LEU A 1 192 ? -10.499 3.833 6.987 1.00 85.44 192 LEU A C 1
ATOM 1380 O O . LEU A 1 192 ? -9.616 4.192 6.197 1.00 85.44 192 LEU A O 1
ATOM 1384 N N . LEU A 1 193 ? -10.866 2.557 7.131 1.00 82.06 193 LEU A N 1
ATOM 1385 C CA . LEU A 1 193 ? -10.394 1.475 6.262 1.00 82.06 193 LEU A CA 1
ATOM 1386 C C . LEU A 1 193 ? -11.105 1.498 4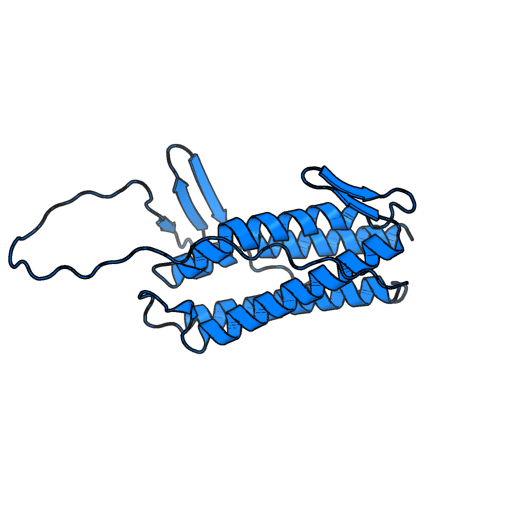.903 1.00 82.06 193 LEU A C 1
ATOM 1388 O O . LEU A 1 193 ? -10.441 1.408 3.871 1.00 82.06 193 LEU A O 1
ATOM 1392 N N . ASP A 1 194 ? -12.419 1.716 4.917 1.00 77.81 194 ASP A N 1
ATOM 1393 C CA . ASP A 1 194 ? -13.313 1.650 3.757 1.00 77.81 194 ASP A CA 1
ATOM 1394 C C . ASP A 1 194 ? -13.296 2.904 2.883 1.00 77.81 194 ASP A C 1
ATOM 1396 O O . ASP A 1 194 ? -13.837 2.870 1.785 1.00 77.81 194 ASP A O 1
ATOM 1400 N N . ALA A 1 195 ? -12.720 4.024 3.343 1.00 60.38 195 ALA A N 1
ATOM 1401 C CA . ALA A 1 195 ? -12.752 5.331 2.673 1.00 60.38 195 ALA A CA 1
ATOM 1402 C C . ALA A 1 195 ? -11.986 5.388 1.329 1.00 60.38 195 ALA A C 1
ATOM 1404 O O . ALA A 1 195 ? -11.183 6.296 1.118 1.00 60.38 195 ALA A O 1
ATOM 1405 N N . GLY A 1 196 ? -12.162 4.427 0.430 1.00 58.97 196 GLY A N 1
ATOM 1406 C CA . GLY A 1 196 ? -11.601 4.395 -0.915 1.00 58.97 196 GLY A CA 1
ATOM 1407 C C . GLY A 1 196 ? -10.136 3.988 -0.949 1.00 58.97 196 GLY A C 1
ATOM 1408 O O . GLY A 1 196 ? -9.805 3.067 -1.674 1.00 58.97 196 GLY A O 1
ATOM 1409 N N . ALA A 1 197 ? -9.254 4.579 -0.136 1.00 69.81 197 ALA A N 1
ATOM 1410 C CA . ALA A 1 197 ? -7.817 4.474 -0.411 1.00 69.81 197 ALA A CA 1
ATOM 1411 C C . ALA A 1 197 ? -7.244 3.059 -0.387 1.00 69.81 197 ALA A C 1
ATOM 1413 O O . ALA A 1 197 ? -6.269 2.841 -1.089 1.00 69.81 197 ALA A O 1
ATOM 1414 N N . LEU A 1 198 ? -7.778 2.109 0.391 1.00 78.94 198 LEU A N 1
ATOM 1415 C CA . LEU A 1 198 ? -7.269 0.740 0.313 1.00 78.94 198 LEU A CA 1
ATOM 1416 C C . LEU A 1 198 ? -7.734 0.042 -0.971 1.00 78.94 198 LEU A C 1
ATOM 1418 O O . LEU A 1 198 ? -6.917 -0.594 -1.630 1.00 78.94 198 LEU A O 1
ATOM 1422 N N . CYS A 1 199 ? -9.011 0.168 -1.335 1.00 80.69 199 CYS A N 1
ATOM 1423 C CA . CYS A 1 199 ? -9.524 -0.414 -2.573 1.00 80.69 199 CYS A CA 1
ATOM 1424 C C . CYS A 1 199 ? -8.917 0.288 -3.793 1.00 80.69 199 CYS A C 1
ATOM 1426 O O . CYS A 1 199 ? -8.332 -0.376 -4.632 1.00 80.69 199 CYS A O 1
ATOM 1428 N N . GLU A 1 200 ? -8.912 1.621 -3.824 1.00 83.06 200 GLU A N 1
ATOM 1429 C CA . GLU A 1 200 ? -8.243 2.437 -4.845 1.00 83.06 200 GLU A CA 1
ATOM 1430 C C . GLU A 1 200 ? -6.745 2.126 -4.941 1.00 83.06 200 GLU A C 1
ATOM 1432 O O . GLU A 1 200 ? -6.180 2.130 -6.032 1.00 83.06 200 GLU A O 1
ATOM 1437 N N . PHE A 1 201 ? -6.086 1.830 -3.816 1.00 85.62 201 PHE A N 1
ATOM 1438 C CA . PHE A 1 201 ? -4.702 1.366 -3.816 1.00 85.62 201 PHE A CA 1
ATOM 1439 C C . PHE A 1 201 ? -4.565 -0.004 -4.471 1.00 85.62 201 PHE A C 1
ATOM 1441 O O . PHE A 1 201 ? -3.705 -0.165 -5.331 1.00 85.62 201 PHE A O 1
ATOM 1448 N N . VAL A 1 202 ? -5.372 -0.987 -4.061 1.00 88.00 202 VAL A N 1
ATOM 1449 C CA . VAL A 1 202 ? -5.315 -2.349 -4.608 1.00 88.00 202 VAL A CA 1
ATOM 1450 C C . VAL A 1 202 ? -5.657 -2.342 -6.096 1.00 88.00 202 VAL A C 1
ATOM 1452 O O . VAL A 1 202 ? -4.934 -2.962 -6.878 1.00 88.00 202 VAL A O 1
ATOM 1455 N N . ASP A 1 203 ? -6.692 -1.609 -6.494 1.00 88.12 203 ASP A N 1
ATOM 1456 C CA . ASP A 1 203 ? -7.121 -1.449 -7.881 1.00 88.12 203 ASP A CA 1
ATOM 1457 C C . ASP A 1 203 ? -6.046 -0.719 -8.688 1.00 88.12 203 ASP A C 1
ATOM 1459 O O . ASP A 1 203 ? -5.588 -1.225 -9.708 1.00 88.12 203 ASP A O 1
ATOM 1463 N N . GLY A 1 204 ? -5.534 0.406 -8.180 1.00 89.62 204 GLY A N 1
ATOM 1464 C CA . GLY A 1 204 ? -4.457 1.157 -8.822 1.00 89.62 204 GLY A CA 1
ATOM 1465 C C . GLY A 1 204 ? -3.167 0.347 -8.980 1.00 89.62 204 GLY A C 1
ATOM 1466 O O . GLY A 1 204 ? -2.497 0.452 -10.010 1.00 89.62 204 GLY A O 1
ATOM 1467 N N . PHE A 1 205 ? -2.824 -0.497 -8.000 1.00 91.75 205 PHE A N 1
ATOM 1468 C CA . PHE A 1 205 ? -1.701 -1.430 -8.113 1.00 91.75 205 PHE A CA 1
ATOM 1469 C C . PHE A 1 205 ? -1.959 -2.532 -9.131 1.00 91.75 205 PHE A C 1
ATOM 1471 O O . PHE A 1 205 ? -1.063 -2.857 -9.906 1.00 91.75 205 PHE A O 1
ATOM 1478 N N . SER A 1 206 ? -3.156 -3.114 -9.121 1.00 90.56 206 SER A N 1
ATOM 1479 C CA . SER A 1 206 ? -3.524 -4.195 -10.036 1.00 90.56 206 SER A CA 1
ATOM 1480 C C . SER A 1 206 ? -3.516 -3.697 -11.481 1.00 90.56 206 SER A C 1
ATOM 1482 O O . SER A 1 206 ? -2.841 -4.287 -12.320 1.00 90.56 206 SER A O 1
ATOM 1484 N N . ASP A 1 207 ? -4.118 -2.534 -11.738 1.00 91.94 207 ASP A N 1
ATOM 1485 C CA . ASP A 1 207 ? -4.107 -1.863 -13.040 1.00 91.94 207 ASP A CA 1
ATOM 1486 C C . ASP A 1 207 ? -2.685 -1.528 -13.515 1.00 91.94 207 ASP A C 1
ATOM 1488 O O . ASP A 1 207 ? -2.373 -1.625 -14.707 1.00 91.94 207 ASP A O 1
ATOM 1492 N N . ALA A 1 208 ? -1.807 -1.106 -12.599 1.00 93.38 208 ALA A N 1
ATOM 1493 C CA . ALA A 1 208 ? -0.410 -0.835 -12.918 1.00 93.38 208 ALA A CA 1
ATOM 1494 C C . ALA A 1 208 ? 0.338 -2.123 -13.290 1.00 93.38 208 ALA A C 1
ATOM 1496 O O . ALA A 1 208 ? 1.040 -2.137 -14.298 1.00 93.38 208 ALA A O 1
ATOM 1497 N N . LEU A 1 209 ? 0.167 -3.207 -12.529 1.00 92.62 209 LEU A N 1
ATOM 1498 C CA . LEU A 1 209 ? 0.786 -4.503 -12.828 1.00 92.62 209 LEU A CA 1
ATOM 1499 C C . LEU A 1 209 ? 0.293 -5.076 -14.166 1.00 92.62 209 LEU A C 1
ATOM 1501 O O . LEU A 1 209 ? 1.112 -5.521 -14.972 1.00 92.62 209 LEU A O 1
ATOM 1505 N N . ASP A 1 210 ? -1.011 -4.995 -14.438 1.00 91.00 210 ASP A N 1
ATOM 1506 C CA . ASP A 1 210 ? -1.612 -5.438 -15.699 1.00 91.00 210 ASP A CA 1
ATOM 1507 C C . ASP A 1 210 ? -1.057 -4.659 -16.898 1.00 91.00 210 ASP A C 1
ATOM 1509 O O . ASP A 1 210 ? -0.719 -5.247 -17.929 1.00 91.00 210 ASP A O 1
ATOM 1513 N N . ARG A 1 211 ? -0.905 -3.336 -16.762 1.00 91.56 211 ARG A N 1
ATOM 1514 C CA . ARG A 1 211 ? -0.309 -2.490 -17.805 1.00 91.56 211 ARG A CA 1
ATOM 1515 C C . ARG A 1 211 ? 1.138 -2.872 -18.082 1.00 91.56 211 ARG A C 1
ATOM 1517 O O . ARG A 1 211 ? 1.518 -3.016 -19.238 1.00 91.56 211 ARG A O 1
ATOM 1524 N N . ILE A 1 212 ? 1.918 -3.070 -17.024 1.00 92.38 212 ILE A N 1
ATOM 1525 C CA . ILE A 1 212 ? 3.327 -3.451 -17.128 1.00 92.38 212 ILE A CA 1
ATOM 1526 C C . ILE A 1 212 ? 3.474 -4.774 -17.871 1.00 92.38 212 ILE A C 1
ATOM 1528 O O . ILE A 1 212 ? 4.310 -4.899 -18.763 1.00 92.38 212 ILE A O 1
ATOM 1532 N N . ALA A 1 213 ? 2.636 -5.749 -17.536 1.00 89.06 213 ALA A N 1
ATOM 1533 C CA . ALA A 1 213 ? 2.662 -7.039 -18.197 1.00 89.06 213 ALA A CA 1
ATOM 1534 C C . ALA A 1 213 ? 2.187 -7.001 -19.654 1.00 89.06 213 ALA A C 1
ATOM 1536 O O . ALA A 1 213 ? 2.621 -7.824 -20.450 1.00 89.06 213 ALA A O 1
ATOM 1537 N N . ALA A 1 214 ? 1.303 -6.071 -20.017 1.00 87.94 214 ALA A N 1
ATOM 1538 C CA . ALA A 1 214 ? 0.860 -5.906 -21.400 1.00 87.94 214 ALA A CA 1
ATOM 1539 C C . ALA A 1 214 ? 1.922 -5.249 -22.304 1.00 87.94 214 ALA A C 1
ATOM 1541 O O . ALA A 1 214 ? 1.836 -5.360 -23.530 1.00 87.94 214 ALA A O 1
ATOM 1542 N N . GLU A 1 215 ? 2.886 -4.536 -21.717 1.00 85.56 215 GLU A N 1
ATOM 1543 C CA . GLU A 1 215 ? 3.922 -3.777 -22.428 1.00 85.56 215 GLU A CA 1
ATOM 1544 C C . GLU A 1 215 ? 5.271 -4.516 -22.538 1.00 85.56 215 GLU A C 1
ATOM 1546 O O . GLU A 1 215 ? 6.081 -4.153 -23.398 1.00 85.56 215 GLU A O 1
ATOM 1551 N N . GLY A 1 216 ? 5.509 -5.528 -21.692 1.00 70.81 216 GLY A N 1
ATOM 1552 C CA . GLY A 1 216 ? 6.734 -6.349 -21.645 1.00 70.81 216 GLY A CA 1
ATOM 1553 C C . GLY A 1 216 ? 6.687 -7.608 -22.505 1.00 70.81 216 GLY A C 1
ATOM 1554 O O . GLY A 1 216 ? 7.756 -7.972 -23.050 1.00 70.81 216 GLY A O 1
#

Nearest PDB structures (foldseek):
  6egc-assembly1_A  TM=5.182E-01  e=2.534E+00  synthetic construct
  7au3-assembly1_C  TM=5.044E-01  e=3.286E+00  Paracoccus denitrificans
  8j7v-assembly1_B  TM=1.921E-01  e=2.405E+00  Homo sapiens